Protein AF-0000000080641232 (afdb_homodimer)

Organism: Bacillus amyloliquefaciens (strain ATCC 23350 / DSM 7 / BCRC 11601 / CCUG 28519 / NBRC 15535 / NRRL B-14393 / F) (NCBI:txid692420)

Secondary structure (DSSP, 8-state):
-----HHHHHHHHHHHTT--SHHHHHHHHHHTGGGT----HHHHHHHHHHHHHTTSEEEEEE--SSS--EEEEEE-HHHHHHHHHHHHSPP-SPPPP--HHHHHHHTGGGS-HHHHHHHHHHHHHHHHHHHHHHHHHHHHHHTSSS-HHHHHHHHHHHHHHHHHHHHHHHHHHHHHHHHH-/-----HHHHHHHHHHHTT--SHHHHHHHHHHTGGGT----HHHHHHHHHHHHHTTSEEEEEE--SSS--EEEEEE-HHHHHHHHHHHHSPP-SPPPP--HHHHHHHTGGGS-HHHHHHHHHHHHHHHHHHHHHHHHHHHHHHTSSS-HHHHHHHHHHHHHHHHHHHHHHHHHHHHHHHHH-

Structure (mmCIF, N/CA/C/O backbone):
data_AF-0000000080641232-model_v1
#
loop_
_entity.id
_entity.type
_entity.pdbx_description
1 polymer 'Uncharacterized protein yqjI'
#
loop_
_atom_site.group_PDB
_atom_site.id
_atom_site.type_symbol
_atom_site.label_atom_id
_atom_site.label_alt_id
_atom_site.label_comp_id
_atom_site.label_asym_id
_atom_site.label_entity_id
_atom_site.label_seq_id
_atom_site.pdbx_PDB_ins_code
_atom_site.Cartn_x
_atom_site.Cartn_y
_atom_site.Cartn_z
_atom_site.occupancy
_atom_site.B_iso_or_equiv
_atom_site.auth_seq_id
_atom_site.auth_comp_id
_atom_site.auth_asym_id
_atom_site.auth_atom_id
_atom_site.pdbx_PDB_model_num
ATOM 1 N N . MET A 1 1 ? -22.875 13.422 -3.281 1 36.31 1 MET A N 1
ATOM 2 C CA . MET A 1 1 ? -21.781 14.086 -3.967 1 36.31 1 MET A CA 1
ATOM 3 C C . MET A 1 1 ? -20.672 13.086 -4.297 1 36.31 1 MET A C 1
ATOM 5 O O . MET A 1 1 ? -20.453 12.133 -3.559 1 36.31 1 MET A O 1
ATOM 9 N N . SER A 1 2 ? -20.266 13.008 -5.445 1 45.81 2 SER A N 1
ATOM 10 C CA . SER A 1 2 ? -19.266 12.023 -5.859 1 45.81 2 SER A CA 1
ATOM 11 C C . SER A 1 2 ? -18.078 11.992 -4.902 1 45.81 2 SER A C 1
ATOM 13 O O . SER A 1 2 ? -17.609 13.047 -4.461 1 45.81 2 SER A O 1
ATOM 15 N N . LYS A 1 3 ? -17.906 11.016 -4.34 1 53.47 3 LYS A N 1
ATOM 16 C CA . LYS A 1 3 ? -16.859 10.875 -3.33 1 53.47 3 LYS A CA 1
ATOM 17 C C . LYS A 1 3 ? -15.555 11.5 -3.801 1 53.47 3 LYS A C 1
ATOM 19 O O . LYS A 1 3 ? -15.055 11.188 -4.887 1 53.47 3 LYS A O 1
ATOM 24 N N . LYS A 1 4 ? -15.328 12.711 -3.35 1 63.19 4 LYS A N 1
ATOM 25 C CA . LYS A 1 4 ? -14.117 13.453 -3.691 1 63.19 4 LYS A CA 1
ATOM 26 C C . LYS A 1 4 ? -12.867 12.633 -3.387 1 63.19 4 LYS A C 1
ATOM 28 O O . LYS A 1 4 ? -12.867 11.805 -2.473 1 63.19 4 LYS A O 1
ATOM 33 N N . SER A 1 5 ? -11.953 12.852 -4.254 1 74.44 5 SER A N 1
ATOM 34 C CA . SER A 1 5 ? -10.719 12.062 -4.207 1 74.44 5 SER A CA 1
ATOM 35 C C . SER A 1 5 ? -9.914 12.375 -2.951 1 74.44 5 SER A C 1
ATOM 37 O O . SER A 1 5 ? -9.984 13.484 -2.42 1 74.44 5 SER A O 1
ATOM 39 N N . ASP A 1 6 ? -9.391 11.438 -2.385 1 80.5 6 ASP A N 1
ATOM 40 C CA . ASP A 1 6 ? -8.516 11.602 -1.229 1 80.5 6 ASP A CA 1
ATOM 41 C C . ASP A 1 6 ? -7.441 12.648 -1.494 1 80.5 6 ASP A C 1
ATOM 43 O O . ASP A 1 6 ? -6.965 13.305 -0.566 1 80.5 6 ASP A O 1
ATOM 47 N N . THR A 1 7 ? -7.262 12.844 -2.713 1 86.62 7 THR A N 1
ATOM 48 C CA . THR A 1 7 ? -6.297 13.867 -3.094 1 86.62 7 THR A CA 1
ATOM 49 C C . THR A 1 7 ? -6.805 15.258 -2.715 1 86.62 7 THR A C 1
ATOM 51 O O . THR A 1 7 ? -6.031 16.109 -2.264 1 86.62 7 THR A O 1
ATOM 54 N N . TYR A 1 8 ? -8.07 15.453 -2.793 1 90.62 8 TYR A N 1
ATOM 55 C CA . TYR A 1 8 ? -8.695 16.719 -2.432 1 90.62 8 TYR A CA 1
ATOM 56 C C . TYR A 1 8 ? -8.453 17.047 -0.963 1 90.62 8 TYR A C 1
ATOM 58 O O . TYR A 1 8 ? -8.008 18.156 -0.631 1 90.62 8 TYR A O 1
ATOM 66 N N . TYR A 1 9 ? -8.664 16.141 -0.237 1 92.12 9 TYR A N 1
ATOM 67 C CA . TYR A 1 9 ? -8.586 16.375 1.202 1 92.12 9 TYR A CA 1
ATOM 68 C C . TYR A 1 9 ? -7.141 16.516 1.651 1 92.12 9 TYR A C 1
ATOM 70 O O . TYR A 1 9 ? -6.848 17.281 2.58 1 92.12 9 TYR A O 1
ATOM 78 N N . ALA A 1 10 ? -6.281 15.828 0.962 1 94.25 10 ALA A N 1
ATOM 79 C CA . ALA A 1 10 ? -4.859 16.016 1.241 1 94.25 10 ALA A CA 1
ATOM 80 C C . ALA A 1 10 ? -4.426 17.453 0.963 1 94.25 10 ALA A C 1
ATOM 82 O O . ALA A 1 10 ? -3.691 18.047 1.754 1 94.25 10 ALA A O 1
ATOM 83 N N . LEU A 1 11 ? -4.953 17.969 -0.086 1 96.31 11 LEU A N 1
ATOM 84 C CA . LEU A 1 11 ? -4.594 19.328 -0.439 1 96.31 11 LEU A CA 1
ATOM 85 C C . LEU A 1 11 ? -5.184 20.328 0.557 1 96.31 11 LEU A C 1
ATOM 87 O O . LEU A 1 11 ? -4.504 21.266 0.982 1 96.31 11 LEU A O 1
ATOM 91 N N . LEU A 1 12 ? -6.395 20.141 0.899 1 96.62 12 LEU A N 1
ATOM 92 C CA . LEU A 1 12 ? -7.012 20.984 1.911 1 96.62 12 LEU A CA 1
ATOM 93 C C . LEU A 1 12 ? -6.234 20.922 3.223 1 96.62 12 LEU A C 1
ATOM 95 O O . LEU A 1 12 ? -5.984 21.953 3.852 1 96.62 12 LEU A O 1
ATOM 99 N N . GLY A 1 13 ? -5.895 19.719 3.58 1 95.88 13 GLY A N 1
ATOM 100 C CA . GLY A 1 13 ? -5.113 19.531 4.793 1 95.88 13 GLY A CA 1
ATOM 101 C C . GLY A 1 13 ? -3.775 20.234 4.754 1 95.88 13 GLY A C 1
ATOM 102 O O . GLY A 1 13 ? -3.369 20.859 5.738 1 95.88 13 GLY A O 1
ATOM 103 N N . LEU A 1 14 ? -3.1 20.203 3.654 1 95.94 14 LEU A N 1
ATOM 104 C CA . LEU A 1 14 ? -1.797 20.828 3.498 1 95.94 14 LEU A CA 1
ATOM 105 C C . LEU A 1 14 ? -1.909 22.344 3.641 1 95.94 14 LEU A C 1
ATOM 107 O O . LEU A 1 14 ? -1.041 22.984 4.238 1 95.94 14 LEU A O 1
ATOM 111 N N . ILE A 1 15 ? -2.928 22.859 3.189 1 95.81 15 ILE A N 1
ATOM 112 C CA . ILE A 1 15 ? -3.141 24.297 3.287 1 95.81 15 ILE A CA 1
ATOM 113 C C . ILE A 1 15 ? -3.391 24.688 4.742 1 95.81 15 ILE A C 1
ATOM 115 O O . ILE A 1 15 ? -2.928 25.734 5.199 1 95.81 15 ILE A O 1
ATOM 119 N N . THR A 1 16 ? -4.039 23.906 5.465 1 92.94 16 THR A N 1
ATOM 120 C CA . THR A 1 16 ? -4.355 24.203 6.859 1 92.94 16 THR A CA 1
ATOM 121 C C . THR A 1 16 ? -3.084 24.219 7.703 1 92.94 16 THR A C 1
ATOM 123 O O . THR A 1 16 ? -3.039 24.875 8.742 1 92.94 16 THR A O 1
ATOM 126 N N . ILE A 1 17 ? -2.076 23.547 7.25 1 90.88 17 ILE A N 1
ATOM 127 C CA . ILE A 1 17 ? -0.866 23.516 8.07 1 90.88 17 ILE A CA 1
ATOM 128 C C . ILE A 1 17 ? 0.153 24.516 7.523 1 90.88 17 ILE A C 1
ATOM 130 O O . ILE A 1 17 ? 1.334 24.453 7.875 1 90.88 17 ILE A O 1
ATOM 134 N N . GLY A 1 18 ? -0.268 25.281 6.527 1 93.06 18 GLY A N 1
ATOM 135 C CA . GLY A 1 18 ? 0.544 26.438 6.188 1 93.06 18 GLY A CA 1
ATOM 136 C C . GLY A 1 18 ? 1.127 26.359 4.789 1 93.06 18 GLY A C 1
ATOM 137 O O . GLY A 1 18 ? 1.929 27.219 4.398 1 93.06 18 GLY A O 1
ATOM 138 N N . CYS A 1 19 ? 0.801 25.375 4.004 1 95.75 19 CYS A N 1
ATOM 139 C CA . CYS A 1 19 ? 1.265 25.297 2.623 1 95.75 19 CYS A CA 1
ATOM 140 C C . CYS A 1 19 ? 0.314 26.031 1.685 1 95.75 19 CYS A C 1
ATOM 142 O O . CYS A 1 19 ? -0.658 25.453 1.199 1 95.75 19 CYS A O 1
ATOM 144 N N . HIS A 1 20 ? 0.75 27.203 1.374 1 96.94 20 HIS A N 1
ATOM 145 C CA . HIS A 1 20 ? -0.216 28.047 0.678 1 96.94 20 HIS A CA 1
ATOM 146 C C . HIS A 1 20 ? 0.131 28.188 -0.801 1 96.94 20 HIS A C 1
ATOM 148 O O . HIS A 1 20 ? -0.599 28.828 -1.561 1 96.94 20 HIS A O 1
ATOM 154 N N . THR A 1 21 ? 1.231 27.562 -1.296 1 95.44 21 THR A N 1
ATOM 155 C CA . THR A 1 21 ? 1.593 27.578 -2.709 1 95.44 21 THR A CA 1
ATOM 156 C C . THR A 1 21 ? 1.847 26.156 -3.215 1 95.44 21 THR A C 1
ATOM 158 O O . THR A 1 21 ? 2.1 25.25 -2.424 1 95.44 21 THR A O 1
ATOM 161 N N . GLY A 1 22 ? 1.704 26.047 -4.559 1 94 22 GLY A N 1
ATOM 162 C CA . GLY A 1 22 ? 2.062 24.766 -5.145 1 94 22 GLY A CA 1
ATOM 163 C C . GLY A 1 22 ? 3.451 24.297 -4.75 1 94 22 GLY A C 1
ATOM 164 O O . GLY A 1 22 ? 3.662 23.109 -4.496 1 94 22 GLY A O 1
ATOM 165 N N . TYR A 1 23 ? 4.293 25.219 -4.66 1 93.12 23 TYR A N 1
ATOM 166 C CA . TYR A 1 23 ? 5.668 24.922 -4.289 1 93.12 23 TYR A CA 1
ATOM 167 C C . TYR A 1 23 ? 5.742 24.375 -2.869 1 93.12 23 TYR A C 1
ATOM 169 O O . TYR A 1 23 ? 6.379 23.344 -2.625 1 93.12 23 TYR A O 1
ATOM 177 N N . GLU A 1 24 ? 5.184 25.031 -1.971 1 95.5 24 GLU A N 1
ATOM 178 C CA . GLU A 1 24 ? 5.18 24.594 -0.577 1 95.5 24 GLU A CA 1
ATOM 179 C C . GLU A 1 24 ? 4.52 23.234 -0.427 1 95.5 24 GLU A C 1
ATOM 181 O O . GLU A 1 24 ? 4.98 22.391 0.351 1 95.5 24 GLU A O 1
ATOM 186 N N . ILE A 1 25 ? 3.48 23.031 -1.168 1 95.75 25 ILE A N 1
ATOM 187 C CA . ILE A 1 25 ? 2.768 21.75 -1.147 1 95.75 25 ILE A CA 1
ATOM 188 C C . ILE A 1 25 ? 3.686 20.641 -1.645 1 95.75 25 ILE A C 1
ATOM 190 O O . ILE A 1 25 ? 3.799 19.594 -1.009 1 95.75 25 ILE A O 1
ATOM 194 N N . LYS A 1 26 ? 4.312 20.891 -2.682 1 94 26 LYS A N 1
ATOM 195 C CA . LYS A 1 26 ? 5.242 19.906 -3.234 1 94 26 LYS A CA 1
ATOM 196 C C . LYS A 1 26 ? 6.359 19.578 -2.246 1 94 26 LYS A C 1
ATOM 198 O O . LYS A 1 26 ? 6.742 18.422 -2.084 1 94 26 LYS A O 1
ATOM 203 N N . GLN A 1 27 ? 6.879 20.547 -1.621 1 93.5 27 GLN A N 1
ATOM 204 C CA . GLN A 1 27 ? 7.961 20.344 -0.659 1 93.5 27 GLN A CA 1
ATOM 205 C C . GLN A 1 27 ? 7.5 19.5 0.52 1 93.5 27 GLN A C 1
ATOM 207 O O . GLN A 1 27 ? 8.211 18.578 0.947 1 93.5 27 GLN A O 1
ATOM 212 N N . MET A 1 28 ? 6.352 19.844 0.991 1 92.56 28 MET A N 1
ATOM 213 C CA . MET A 1 28 ? 5.797 19.078 2.107 1 92.56 28 MET A CA 1
ATOM 214 C C . MET A 1 28 ? 5.523 17.641 1.698 1 92.56 28 MET A C 1
ATOM 216 O O . MET A 1 28 ? 5.809 16.719 2.457 1 92.56 28 MET A O 1
ATOM 220 N N . MET A 1 29 ? 5.055 17.422 0.545 1 91.19 29 MET A N 1
ATOM 221 C CA . MET A 1 29 ? 4.84 16.078 0.011 1 91.19 29 MET A CA 1
ATOM 222 C C . MET A 1 29 ? 6.145 15.297 -0.016 1 91.19 29 MET A C 1
ATOM 224 O O . MET A 1 29 ? 6.207 14.172 0.488 1 91.19 29 MET A O 1
ATOM 228 N N . ASP A 1 30 ? 7.129 15.883 -0.522 1 88.5 30 ASP A N 1
ATOM 229 C CA . ASP A 1 30 ? 8.414 15.211 -0.712 1 88.5 30 ASP A CA 1
ATOM 230 C C . ASP A 1 30 ? 9.07 14.891 0.629 1 88.5 30 ASP A C 1
ATOM 232 O O . ASP A 1 30 ? 9.719 13.859 0.779 1 88.5 30 ASP A O 1
ATOM 236 N N . ARG A 1 31 ? 8.836 15.695 1.547 1 86.44 31 ARG A N 1
ATOM 237 C CA . ARG A 1 31 ? 9.578 15.594 2.797 1 86.44 31 ARG A CA 1
ATOM 238 C C . ARG A 1 31 ? 8.836 14.727 3.809 1 86.44 31 ARG A C 1
ATOM 240 O O . ARG A 1 31 ? 9.453 14.102 4.676 1 86.44 31 ARG A O 1
ATOM 247 N N . SER A 1 32 ? 7.598 14.703 3.688 1 88.69 32 SER A N 1
ATOM 248 C CA . SER A 1 32 ? 6.855 14.125 4.805 1 88.69 32 SER A CA 1
ATOM 249 C C . SER A 1 32 ? 5.781 13.164 4.312 1 88.69 32 SER A C 1
ATOM 251 O O . SER A 1 32 ? 5.93 11.945 4.449 1 88.69 32 SER A O 1
ATOM 253 N N . LEU A 1 33 ? 4.93 13.594 3.518 1 90.12 33 LEU A N 1
ATOM 254 C CA . LEU A 1 33 ? 3.711 12.844 3.23 1 90.12 33 LEU A CA 1
ATOM 255 C C . LEU A 1 33 ? 4 11.672 2.301 1 90.12 33 LEU A C 1
ATOM 257 O O . LEU A 1 33 ? 3.273 10.68 2.305 1 90.12 33 LEU A O 1
ATOM 261 N N . GLN A 1 34 ? 5.078 11.75 1.56 1 89.75 34 GLN A N 1
ATOM 262 C CA . GLN A 1 34 ? 5.344 10.742 0.539 1 89.75 34 GLN A CA 1
ATOM 263 C C . GLN A 1 34 ? 5.531 9.359 1.163 1 89.75 34 GLN A C 1
ATOM 265 O O . GLN A 1 34 ? 5.422 8.344 0.475 1 89.75 34 GLN A O 1
ATOM 270 N N . HIS A 1 35 ? 5.773 9.32 2.396 1 89.56 35 HIS A N 1
ATOM 271 C CA . HIS A 1 35 ? 6.043 8.055 3.074 1 89.56 35 HIS A CA 1
ATOM 272 C C . HIS A 1 35 ? 4.754 7.281 3.332 1 89.56 35 HIS A C 1
ATOM 274 O O . HIS A 1 35 ? 4.793 6.086 3.629 1 89.56 35 HIS A O 1
ATOM 280 N N . PHE A 1 36 ? 3.637 7.984 3.223 1 90.81 36 PHE A N 1
ATOM 281 C CA . PHE A 1 36 ? 2.391 7.266 3.447 1 90.81 36 PHE A CA 1
ATOM 282 C C . PHE A 1 36 ? 1.286 7.797 2.541 1 90.81 36 PHE A C 1
ATOM 284 O O . PHE A 1 36 ? 0.166 7.281 2.549 1 90.81 36 PHE A O 1
ATOM 291 N N . TRP A 1 37 ? 1.587 8.789 1.767 1 89.69 37 TRP A N 1
ATOM 292 C CA . TRP A 1 37 ? 0.654 9.336 0.786 1 89.69 37 TRP A CA 1
ATOM 293 C C . TRP A 1 37 ? 1.4 10.039 -0.342 1 89.69 37 TRP A C 1
ATOM 295 O O . TRP A 1 37 ? 2.354 10.781 -0.095 1 89.69 37 TRP A O 1
ATOM 305 N N . THR A 1 38 ? 0.884 9.844 -1.604 1 86.94 38 THR A N 1
ATOM 306 C CA . THR A 1 38 ? 1.577 10.508 -2.701 1 86.94 38 THR A CA 1
ATOM 307 C C . THR A 1 38 ? 0.58 11.156 -3.656 1 86.94 38 THR A C 1
ATOM 309 O O . THR A 1 38 ? -0.446 10.562 -3.99 1 86.94 38 THR A O 1
ATOM 312 N N . ILE A 1 39 ? 0.808 12.406 -3.936 1 86.75 39 ILE A N 1
ATOM 313 C CA . ILE A 1 39 ? 0.149 13.141 -5.008 1 86.75 39 ILE A CA 1
ATOM 314 C C . ILE A 1 39 ? 1.171 13.516 -6.078 1 86.75 39 ILE A C 1
ATOM 316 O O . ILE A 1 39 ? 2.195 14.133 -5.777 1 86.75 39 ILE A O 1
ATOM 320 N N . SER A 1 40 ? 0.882 13.055 -7.254 1 86.38 40 SER A N 1
ATOM 321 C CA . SER A 1 40 ? 1.81 13.422 -8.32 1 86.38 40 SER A CA 1
ATOM 322 C C . SER A 1 40 ? 1.827 14.938 -8.539 1 86.38 40 SER A C 1
ATOM 324 O O . SER A 1 40 ? 0.82 15.609 -8.312 1 86.38 40 SER A O 1
ATOM 326 N N . TYR A 1 41 ? 2.947 15.359 -8.945 1 83.81 41 TYR A N 1
ATOM 327 C CA . TYR A 1 41 ? 3.107 16.781 -9.195 1 83.81 41 TYR A CA 1
ATOM 328 C C . TYR A 1 41 ? 2.109 17.281 -10.242 1 83.81 41 TYR A C 1
ATOM 330 O O . TYR A 1 41 ? 1.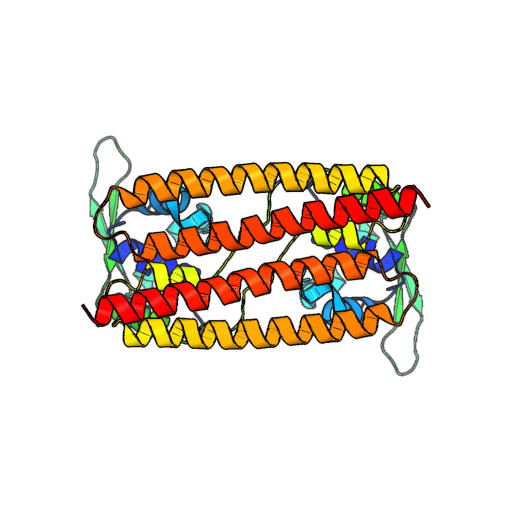521 18.344 -10.094 1 83.81 41 TYR A O 1
ATOM 338 N N . SER A 1 42 ? 1.942 16.531 -11.234 1 89.38 42 SER A N 1
ATOM 339 C CA . SER A 1 42 ? 1.051 16.906 -12.328 1 89.38 42 SER A CA 1
ATOM 340 C C . SER A 1 42 ? -0.399 16.969 -11.859 1 89.38 42 SER A C 1
ATOM 342 O O . SER A 1 42 ? -1.242 17.578 -12.523 1 89.38 42 SER A O 1
ATOM 344 N N . GLN A 1 43 ? -0.637 16.469 -10.688 1 91.5 43 GLN A N 1
ATOM 345 C CA . GLN A 1 43 ? -2.004 16.422 -10.18 1 91.5 43 GLN A CA 1
ATOM 346 C C . GLN A 1 43 ? -2.264 17.578 -9.211 1 91.5 43 GLN A C 1
ATOM 348 O O . GLN A 1 43 ? -3.416 17.891 -8.914 1 91.5 43 GLN A O 1
ATOM 353 N N . ILE A 1 44 ? -1.244 18.172 -8.641 1 93.5 44 ILE A N 1
ATOM 354 C CA . ILE A 1 44 ? -1.374 19.172 -7.59 1 93.5 44 ILE A CA 1
ATOM 355 C C . ILE A 1 44 ? -2.094 20.406 -8.141 1 93.5 44 ILE A C 1
ATOM 357 O O . ILE A 1 44 ? -3.127 20.812 -7.605 1 93.5 44 ILE A O 1
ATOM 361 N N . TYR A 1 45 ? -1.73 20.906 -9.25 1 92.69 45 TYR A N 1
ATOM 362 C CA . TYR A 1 45 ? -2.205 22.203 -9.719 1 92.69 45 TYR A CA 1
ATOM 363 C C . TYR A 1 45 ? -3.609 22.094 -10.305 1 92.69 45 TYR A C 1
ATOM 365 O O . TYR A 1 45 ? -4.477 22.922 -10.016 1 92.69 45 TYR A O 1
ATOM 373 N N . PRO A 1 46 ? -3.832 21.125 -11.117 1 94.62 46 PRO A N 1
ATOM 374 C CA . PRO A 1 46 ? -5.207 20.953 -11.594 1 94.62 46 PRO A CA 1
ATOM 375 C C . PRO A 1 46 ? -6.207 20.781 -10.453 1 94.62 46 PRO A C 1
ATOM 377 O O . PRO A 1 46 ? -7.336 21.281 -10.531 1 94.62 46 PRO A O 1
ATOM 380 N N . ASN A 1 47 ? -5.797 20.109 -9.438 1 95.69 47 ASN A N 1
ATOM 381 C CA . ASN A 1 47 ? -6.707 19.922 -8.312 1 95.69 47 ASN A CA 1
ATOM 382 C C . ASN A 1 47 ? -6.883 21.188 -7.5 1 95.69 47 ASN A C 1
ATOM 384 O O . ASN A 1 47 ? -7.973 21.469 -7 1 95.69 47 ASN A O 1
ATOM 388 N N . LEU A 1 48 ? -5.852 21.922 -7.379 1 96 48 LEU A N 1
ATOM 389 C CA . LEU A 1 48 ? -5.98 23.219 -6.734 1 96 48 LEU A CA 1
ATOM 390 C C . LEU A 1 48 ? -6.957 24.109 -7.5 1 96 48 LEU A C 1
ATOM 392 O O . LEU A 1 48 ? -7.785 24.797 -6.895 1 96 48 LEU A O 1
ATOM 396 N N . LYS A 1 49 ? -6.832 24.094 -8.789 1 95.44 49 LYS A N 1
ATOM 397 C CA . LYS A 1 49 ? -7.75 24.85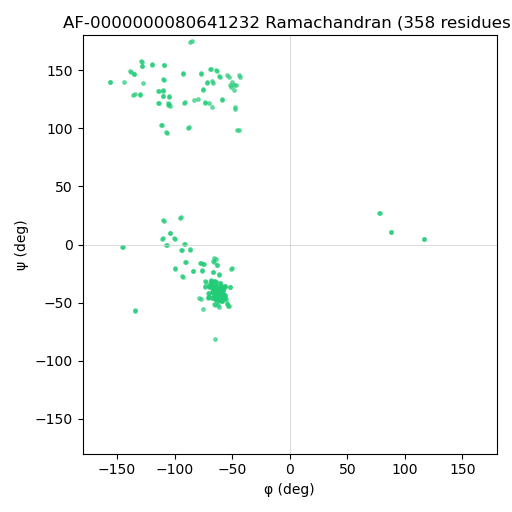9 -9.625 1 95.44 49 LYS A CA 1
ATOM 398 C C . LYS A 1 49 ? -9.188 24.391 -9.43 1 95.44 49 LYS A C 1
ATOM 400 O O . LYS A 1 49 ? -10.094 25.219 -9.273 1 95.44 49 LYS A O 1
ATOM 405 N N . ARG A 1 50 ? -9.398 23.156 -9.438 1 96.25 50 ARG A N 1
ATOM 406 C CA . ARG A 1 50 ? -10.727 22.594 -9.266 1 96.25 50 ARG A CA 1
ATOM 407 C C . ARG A 1 50 ? -11.305 22.953 -7.902 1 96.25 50 ARG A C 1
ATOM 409 O O . ARG A 1 50 ? -12.477 23.344 -7.801 1 96.25 50 ARG A O 1
ATOM 416 N N . LEU A 1 51 ? -10.539 22.828 -6.859 1 97.25 51 LEU A N 1
ATOM 417 C CA . LEU A 1 51 ? -10.961 23.172 -5.508 1 97.25 51 LEU A CA 1
ATOM 418 C C . LEU A 1 51 ? -11.367 24.641 -5.422 1 97.25 51 LEU A C 1
ATOM 420 O O . LEU A 1 51 ? -12.312 24.984 -4.711 1 97.25 51 LEU A O 1
ATOM 424 N N . THR A 1 52 ? -10.672 25.484 -6.148 1 97.5 52 THR A N 1
ATOM 425 C CA . THR A 1 52 ? -10.984 26.906 -6.188 1 97.5 52 THR A CA 1
ATOM 426 C C . THR A 1 52 ? -12.297 27.156 -6.926 1 97.5 52 THR A C 1
ATOM 428 O O . THR A 1 52 ? -13.148 27.906 -6.461 1 97.5 52 THR A O 1
ATOM 431 N N . GLU A 1 53 ? -12.477 26.453 -8 1 97.31 53 GLU A N 1
ATOM 432 C CA . GLU A 1 53 ? -13.695 26.578 -8.797 1 97.31 53 GLU A CA 1
ATOM 433 C C . GLU A 1 53 ? -14.914 26.094 -8.016 1 97.31 53 GLU A C 1
ATOM 435 O O . GLU A 1 53 ? -16.016 26.641 -8.172 1 97.31 53 GLU A O 1
ATOM 440 N N . GLU A 1 54 ? -14.688 25.172 -7.191 1 96.81 54 GLU A N 1
ATOM 441 C CA . GLU A 1 54 ? -15.781 24.594 -6.41 1 96.81 54 GLU A CA 1
ATOM 442 C C . GLU A 1 54 ? -16.016 25.406 -5.137 1 96.81 54 GLU A C 1
ATOM 444 O O . GLU A 1 54 ? -16.922 25.078 -4.355 1 96.81 54 GLU A O 1
ATOM 449 N N . GLY A 1 55 ? -15.164 26.422 -4.871 1 97.5 55 GLY A N 1
ATOM 450 C CA . GLY A 1 55 ? -15.383 27.359 -3.781 1 97.5 55 GLY A CA 1
ATOM 451 C C . GLY A 1 55 ? -14.789 26.891 -2.467 1 97.5 55 GLY A C 1
ATOM 452 O O . GLY A 1 55 ? -15.078 27.469 -1.412 1 97.5 55 GLY A O 1
ATOM 453 N N . LEU A 1 56 ? -13.961 25.828 -2.453 1 97.81 56 LEU A N 1
ATOM 454 C CA . LEU A 1 56 ? -13.344 25.328 -1.231 1 97.81 56 LEU A CA 1
ATOM 455 C C . LEU A 1 56 ? -12.07 26.109 -0.912 1 97.81 56 LEU A C 1
ATOM 457 O O . LEU A 1 56 ? -11.633 26.156 0.241 1 97.81 56 LEU A O 1
ATOM 461 N N . LEU A 1 57 ? -11.531 26.688 -1.923 1 98.19 57 LEU A N 1
ATOM 462 C CA . LEU A 1 57 ? -10.344 27.531 -1.785 1 98.19 57 LEU A CA 1
ATOM 463 C C . LEU A 1 57 ? -10.555 28.891 -2.43 1 98.19 57 LEU A C 1
ATOM 465 O O . LEU A 1 57 ? -11.398 29.031 -3.316 1 98.19 57 LEU A O 1
ATOM 469 N N . THR A 1 58 ? -9.828 29.844 -1.924 1 98.12 58 THR A N 1
ATOM 470 C CA . THR A 1 58 ? -9.594 31.109 -2.633 1 98.12 58 THR A CA 1
ATOM 471 C C . THR A 1 58 ? -8.148 31.188 -3.121 1 98.12 58 THR A C 1
ATOM 473 O O . THR A 1 58 ? -7.273 30.484 -2.605 1 98.12 58 THR A O 1
ATOM 476 N N . VAL A 1 59 ? -7.965 31.953 -4.152 1 96.81 59 VAL A N 1
ATOM 477 C CA . VAL A 1 59 ? -6.613 32.125 -4.676 1 96.81 59 VAL A CA 1
ATOM 478 C C . VAL A 1 59 ? -6.305 33.594 -4.855 1 96.81 59 VAL A C 1
ATOM 480 O O . VAL A 1 59 ? -7.16 34.375 -5.293 1 96.81 59 VAL A O 1
ATOM 483 N N . THR A 1 60 ? -5.227 34 -4.34 1 95.31 60 THR A N 1
ATOM 484 C CA . THR A 1 60 ? -4.699 35.344 -4.57 1 95.31 60 THR A CA 1
ATOM 485 C C . THR A 1 60 ? -3.449 35.281 -5.441 1 95.31 60 THR A C 1
ATOM 487 O O . THR A 1 60 ? -2.529 34.5 -5.172 1 95.31 60 THR A O 1
ATOM 490 N N . THR A 1 61 ? -3.48 36.062 -6.5 1 92.38 61 THR A N 1
ATOM 491 C CA . THR A 1 61 ? -2.354 36.094 -7.43 1 92.38 61 THR A CA 1
ATOM 492 C C . THR A 1 61 ? -1.527 37.344 -7.254 1 92.38 61 THR A C 1
ATOM 494 O O . THR A 1 61 ? -2.068 38.469 -7.289 1 92.38 61 THR A O 1
ATOM 497 N N . THR A 1 62 ? -0.296 37.156 -6.922 1 88.75 62 THR A N 1
ATOM 498 C CA . THR A 1 62 ? 0.626 38.281 -6.844 1 88.75 62 THR A CA 1
ATOM 499 C C . THR A 1 62 ? 1.569 38.281 -8.047 1 88.75 62 THR A C 1
ATOM 501 O O . THR A 1 62 ? 2.248 37.281 -8.312 1 88.75 62 THR A O 1
ATOM 504 N N . VAL A 1 63 ? 1.501 39.375 -8.758 1 87.44 63 VAL A N 1
ATOM 505 C CA . VAL A 1 63 ? 2.34 39.531 -9.945 1 87.44 63 VAL A CA 1
ATOM 506 C C . VAL A 1 63 ? 3.785 39.781 -9.523 1 87.44 63 VAL A C 1
ATOM 508 O O . VAL A 1 63 ? 4.047 40.625 -8.656 1 87.44 63 VAL A O 1
ATOM 511 N N . GLN A 1 64 ? 4.555 38.844 -10.031 1 84.62 64 GLN A N 1
ATOM 512 C CA . GLN A 1 64 ? 5.977 39.031 -9.758 1 84.62 64 GLN A CA 1
ATOM 513 C C . GLN A 1 64 ? 6.742 39.406 -11.016 1 84.62 64 GLN A C 1
ATOM 515 O O . GLN A 1 64 ? 6.367 39 -12.125 1 84.62 64 GLN A O 1
ATOM 520 N N . GLU A 1 65 ? 7.562 40.375 -10.984 1 84.38 65 GLU A N 1
ATOM 521 C CA . GLU A 1 65 ? 8.258 40.938 -12.141 1 84.38 65 GLU A CA 1
ATOM 522 C C . GLU A 1 65 ? 9.164 39.906 -12.797 1 84.38 65 GLU A C 1
ATOM 524 O O . GLU A 1 65 ? 9.117 39.719 -14.016 1 84.38 65 GLU A O 1
ATOM 529 N N . ASP A 1 66 ? 10.039 39.219 -12.172 1 82.12 66 ASP A N 1
ATOM 530 C CA . ASP A 1 66 ? 11.055 38.375 -12.773 1 82.12 66 ASP A CA 1
ATOM 531 C C . ASP A 1 66 ? 10.758 36.906 -12.492 1 82.12 66 ASP A C 1
ATOM 533 O O . ASP A 1 66 ? 11.586 36.031 -12.773 1 82.12 66 ASP A O 1
ATOM 537 N N . ARG A 1 67 ? 9.688 36.75 -11.914 1 78 67 ARG A N 1
ATOM 538 C CA . ARG A 1 67 ? 9.32 35.375 -11.617 1 78 67 ARG A CA 1
ATOM 539 C C . ARG A 1 67 ? 7.852 35.125 -11.953 1 78 67 ARG A C 1
ATOM 541 O O . ARG A 1 67 ? 7.066 36.062 -12.094 1 78 67 ARG A O 1
ATOM 548 N N . PRO A 1 68 ? 7.562 33.906 -12.383 1 78.69 68 PRO A N 1
ATOM 549 C CA . PRO A 1 68 ? 6.145 33.594 -12.594 1 78.69 68 PRO A CA 1
ATOM 550 C C . PRO A 1 68 ? 5.258 34.094 -11.453 1 78.69 68 PRO A C 1
ATOM 552 O O . PRO A 1 68 ? 5.723 34.219 -10.32 1 78.69 68 PRO A O 1
ATOM 555 N N . ASP A 1 69 ? 4.086 34.5 -11.789 1 85.38 69 ASP A N 1
ATOM 556 C CA . ASP A 1 69 ? 3.123 34.969 -10.789 1 85.38 69 ASP A CA 1
ATOM 557 C C . ASP A 1 69 ? 3.033 33.969 -9.633 1 85.38 69 ASP A C 1
ATOM 559 O O . ASP A 1 69 ? 3.117 32.75 -9.844 1 85.38 69 ASP A O 1
ATOM 563 N N . LYS A 1 70 ? 2.996 34.469 -8.492 1 89.5 70 LYS A N 1
ATOM 564 C CA . LYS A 1 70 ? 2.82 33.656 -7.293 1 89.5 70 LYS A CA 1
ATOM 565 C C . LYS A 1 70 ? 1.344 33.531 -6.934 1 89.5 70 LYS A C 1
ATOM 567 O O . LYS A 1 70 ? 0.625 34.531 -6.836 1 89.5 70 LYS A O 1
ATOM 572 N N . LYS A 1 71 ? 0.907 32.312 -6.879 1 94.19 71 LYS A N 1
ATOM 573 C CA . LYS A 1 71 ? -0.465 32.031 -6.461 1 94.19 71 LYS A CA 1
ATOM 574 C C . LYS A 1 71 ? -0.506 31.484 -5.039 1 94.19 71 LYS A C 1
ATOM 576 O O . LYS A 1 71 ? 0.233 30.547 -4.707 1 94.19 71 LYS A O 1
ATOM 581 N N . GLU A 1 72 ? -1.326 32.125 -4.227 1 97.12 72 GLU A N 1
ATOM 582 C CA . GLU A 1 72 ? -1.518 31.688 -2.85 1 97.12 72 GLU A CA 1
ATOM 583 C C . GLU A 1 72 ? -2.945 31.188 -2.623 1 97.12 72 GLU A C 1
ATOM 585 O O . GLU A 1 72 ? -3.906 31.875 -2.984 1 97.12 72 GLU A O 1
ATOM 590 N N . TYR A 1 73 ? -3.025 30.031 -2.004 1 97.88 73 TYR A N 1
ATOM 591 C CA . TYR A 1 73 ? -4.32 29.406 -1.773 1 97.88 73 TYR A CA 1
ATOM 592 C C . TYR A 1 73 ? -4.684 29.438 -0.293 1 97.88 73 TYR A C 1
ATOM 594 O O . TYR A 1 73 ? -3.824 29.234 0.566 1 97.88 73 TYR A O 1
ATOM 602 N N . HIS A 1 74 ? -5.961 29.656 -0.038 1 97.94 74 HIS A N 1
ATOM 603 C CA . HIS A 1 74 ? -6.488 29.656 1.321 1 97.94 74 HIS A CA 1
ATOM 604 C C . HIS A 1 74 ? -7.828 28.938 1.391 1 97.94 74 HIS A C 1
ATOM 606 O O . HIS A 1 74 ? -8.617 28.984 0.442 1 97.94 74 HIS A O 1
ATOM 612 N N . LEU A 1 75 ? -8.031 28.359 2.525 1 97.31 75 LEU A N 1
ATOM 613 C CA . LEU A 1 75 ? -9.297 27.672 2.717 1 97.31 75 LEU A CA 1
ATOM 614 C C . LEU A 1 75 ? -10.438 28.672 2.873 1 97.31 75 LEU A C 1
ATOM 616 O O . LEU A 1 75 ? -10.281 29.703 3.533 1 97.31 75 LEU A O 1
ATOM 620 N N . THR A 1 76 ? -11.562 28.375 2.271 1 97.94 76 THR A N 1
ATOM 621 C CA . THR A 1 76 ? -12.82 29.016 2.633 1 97.94 76 THR A CA 1
ATOM 622 C C . THR A 1 76 ? -13.492 28.281 3.787 1 97.94 76 THR A C 1
ATOM 624 O O . THR A 1 76 ? -12.992 27.25 4.246 1 97.94 76 THR A O 1
ATOM 627 N N . GLN A 1 77 ? -14.617 28.906 4.25 1 97.88 77 GLN A N 1
ATOM 628 C CA . GLN A 1 77 ? -15.398 28.188 5.254 1 97.88 77 GLN A CA 1
ATOM 629 C C . GLN A 1 77 ? -15.898 26.859 4.711 1 97.88 77 GLN A C 1
ATOM 631 O O . GLN A 1 77 ? -15.906 25.859 5.43 1 97.88 77 GLN A O 1
ATOM 636 N N . LYS A 1 78 ? -16.234 26.844 3.488 1 97.56 78 LYS A N 1
ATOM 637 C CA . LYS A 1 78 ? -16.688 25.625 2.832 1 97.56 78 LYS A CA 1
ATOM 638 C C . LYS A 1 78 ? -15.578 24.578 2.812 1 97.56 78 LYS A C 1
ATOM 640 O O . LYS A 1 78 ? -15.828 23.391 3.035 1 97.56 78 LYS A O 1
ATOM 645 N N . GLY A 1 79 ? -14.352 25 2.508 1 96.94 79 GLY A N 1
ATOM 646 C CA . GLY A 1 79 ? -13.195 24.109 2.516 1 96.94 79 GLY A CA 1
ATOM 647 C C . GLY A 1 79 ? -12.883 23.547 3.891 1 96.94 79 GLY A C 1
ATOM 648 O O . GLY A 1 79 ? -12.578 22.359 4.031 1 96.94 79 GLY A O 1
ATOM 649 N N . GLU A 1 80 ? -13 24.406 4.871 1 95.94 80 GLU A N 1
ATOM 650 C CA . GLU A 1 80 ? -12.773 23.969 6.246 1 95.94 80 GLU A CA 1
ATOM 651 C C . GLU A 1 80 ? -13.797 22.922 6.668 1 95.94 80 GLU A C 1
ATOM 653 O O . GLU A 1 80 ? -13.438 21.906 7.281 1 95.94 80 GLU A O 1
ATOM 658 N N . ASP A 1 81 ? -15 23.203 6.32 1 95.88 81 ASP A N 1
ATOM 659 C CA . ASP A 1 81 ? -16.078 22.281 6.676 1 95.88 81 ASP A CA 1
ATOM 660 C C . ASP A 1 81 ? -15.883 20.922 5.988 1 95.88 81 ASP A C 1
ATOM 662 O O . ASP A 1 81 ? -16.078 19.875 6.605 1 95.88 81 ASP A O 1
ATOM 666 N N . ALA A 1 82 ? -15.5 20.969 4.785 1 95.31 82 ALA A N 1
ATOM 667 C CA . ALA A 1 82 ? -15.281 19.734 4.027 1 95.31 82 ALA A CA 1
ATOM 668 C C . ALA A 1 82 ? -14.156 18.906 4.648 1 95.31 82 ALA A C 1
ATOM 670 O O . ALA A 1 82 ? -14.273 17.688 4.762 1 95.31 82 ALA A O 1
ATOM 671 N N . LEU A 1 83 ? -13.117 19.562 4.98 1 95.25 83 LEU A N 1
ATOM 672 C CA . LEU A 1 83 ? -12 18.859 5.605 1 95.25 83 LEU A CA 1
ATOM 673 C C . LEU A 1 83 ? -12.414 18.234 6.934 1 95.25 83 LEU A C 1
ATOM 675 O O . L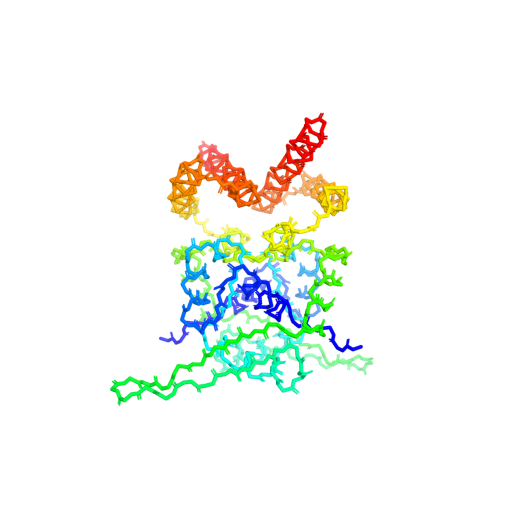EU A 1 83 ? -12.102 17.078 7.211 1 95.25 83 LEU A O 1
ATOM 679 N N . GLN A 1 84 ? -13.133 19.016 7.684 1 94 84 GLN A N 1
ATOM 680 C CA . GLN A 1 84 ? -13.586 18.516 8.984 1 94 84 GLN A CA 1
ATOM 681 C C . GLN A 1 84 ? -14.508 17.312 8.82 1 94 84 GLN A C 1
ATOM 683 O O . GLN A 1 84 ? -14.406 16.344 9.57 1 94 84 GLN A O 1
ATOM 688 N N . ASP A 1 85 ? -15.359 17.406 7.883 1 93.56 85 ASP A N 1
ATOM 689 C CA . ASP A 1 85 ? -16.25 16.281 7.602 1 93.56 85 ASP A CA 1
ATOM 690 C C . ASP A 1 85 ? -15.469 15.031 7.219 1 93.56 85 ASP A C 1
ATOM 692 O O . ASP A 1 85 ? -15.773 13.93 7.684 1 93.56 85 ASP A O 1
ATOM 696 N N . TRP A 1 86 ? -14.539 15.203 6.398 1 93.56 86 TRP A N 1
ATOM 697 C CA . TRP A 1 86 ? -13.703 14.094 5.949 1 93.56 86 TRP A CA 1
ATOM 698 C C . TRP A 1 86 ? -12.938 13.484 7.117 1 93.56 86 TRP A C 1
ATOM 700 O O . TRP A 1 86 ? -12.836 12.258 7.227 1 93.56 86 TRP A O 1
ATOM 710 N N . LEU A 1 87 ? -12.383 14.312 7.953 1 92.94 87 LEU A N 1
ATOM 711 C CA . LEU A 1 87 ? -11.633 13.836 9.109 1 92.94 87 LEU A CA 1
ATOM 712 C C . LEU A 1 87 ? -12.531 13.016 10.039 1 92.94 87 LEU A C 1
ATOM 714 O O . LEU A 1 87 ? -12.062 12.086 10.695 1 92.94 87 LEU A O 1
ATOM 718 N N . ASN A 1 88 ? -13.781 13.289 10 1 91.06 88 ASN A N 1
ATOM 719 C CA . ASN A 1 88 ? -14.719 12.625 10.898 1 91.06 88 ASN A CA 1
ATOM 720 C C . ASN A 1 88 ? -15.281 11.352 10.281 1 91.06 88 ASN A C 1
ATOM 722 O O . ASN A 1 88 ? -15.891 10.539 10.984 1 91.06 88 ASN A O 1
ATOM 726 N N . GLU A 1 89 ? -15.117 11.203 9.07 1 90.06 89 GLU A N 1
ATOM 727 C CA . GLU A 1 89 ? -15.57 9.977 8.406 1 90.06 89 GLU A CA 1
ATOM 728 C C . GLU A 1 89 ? -14.633 8.812 8.719 1 90.06 89 GLU A C 1
ATOM 730 O O . GLU A 1 89 ? -13.414 8.953 8.656 1 90.06 89 GLU A O 1
ATOM 735 N N . PRO A 1 90 ? -15.227 7.684 9.07 1 86.25 90 PRO A N 1
ATOM 736 C CA . PRO A 1 90 ? -14.383 6.512 9.297 1 86.25 90 PRO A CA 1
ATOM 737 C C . PRO A 1 90 ? -13.609 6.086 8.055 1 86.25 90 PRO A C 1
ATOM 739 O O . PRO A 1 90 ? -14.086 6.277 6.93 1 86.25 90 PRO A O 1
ATOM 742 N N . VAL A 1 91 ? -12.383 5.59 8.32 1 86.38 91 VAL A N 1
ATOM 743 C CA . VAL A 1 91 ? -11.594 5.035 7.223 1 86.38 91 VAL A CA 1
ATOM 744 C C . VAL A 1 91 ? -12.219 3.729 6.742 1 86.38 91 VAL A C 1
ATOM 746 O O . VAL A 1 91 ? -12.57 2.867 7.551 1 86.38 91 VAL A O 1
ATOM 749 N N . LYS A 1 92 ? -12.609 3.539 5.527 1 70.62 92 LYS A N 1
ATOM 750 C CA . LYS A 1 92 ? -13.391 2.393 5.078 1 70.62 92 LYS A CA 1
ATOM 751 C C . LYS A 1 92 ? -12.523 1.143 4.973 1 70.62 92 LYS A C 1
ATOM 753 O O . LYS A 1 92 ? -12.961 0.045 5.328 1 70.62 92 LYS A O 1
ATOM 758 N N . GLN A 1 93 ? -11.453 1.105 4.258 1 69.12 93 GLN A N 1
ATOM 759 C CA . GLN A 1 93 ? -10.625 -0.091 4.18 1 69.12 93 GLN A CA 1
ATOM 760 C C . GLN A 1 93 ? -9.141 0.271 4.098 1 69.12 93 GLN A C 1
ATOM 762 O O . GLN A 1 93 ? -8.781 1.312 3.545 1 69.12 93 GLN A O 1
ATOM 767 N N . PRO A 1 94 ? -8.43 -0.68 4.938 1 67.06 94 PRO A N 1
ATOM 768 C CA . PRO A 1 94 ? -6.996 -0.491 4.711 1 67.06 94 PRO A CA 1
ATOM 769 C C . PRO A 1 94 ? -6.621 -0.532 3.23 1 67.06 94 PRO A C 1
ATOM 771 O O . PRO A 1 94 ? -7.281 -1.211 2.441 1 67.06 94 PRO A O 1
ATOM 774 N N . ALA A 1 95 ? -5.797 0.348 2.91 1 61.47 95 ALA A N 1
ATOM 775 C CA . ALA A 1 95 ? -5.395 0.495 1.515 1 61.47 95 ALA A CA 1
ATOM 776 C C . ALA A 1 95 ? -4.961 -0.845 0.925 1 61.47 95 ALA A C 1
ATOM 778 O O . ALA A 1 95 ? -4.379 -1.679 1.624 1 61.47 95 ALA A O 1
ATOM 779 N N . ALA A 1 96 ? -5.473 -1.007 -0.268 1 62.62 96 ALA A N 1
ATOM 780 C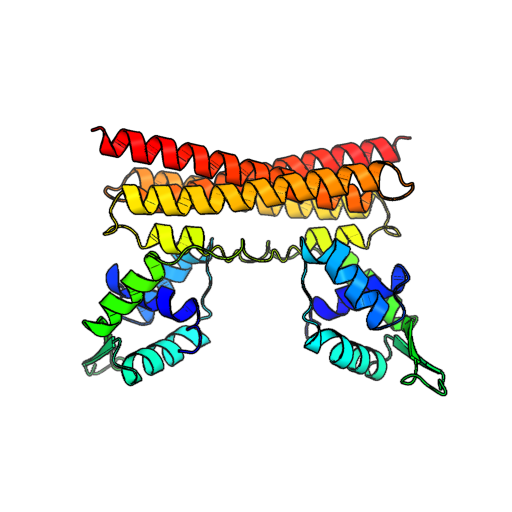 CA . ALA A 1 96 ? -5.023 -2.188 -1.001 1 62.62 96 ALA A CA 1
ATOM 781 C C . ALA A 1 96 ? -3.508 -2.174 -1.187 1 62.62 96 ALA A C 1
ATOM 783 O O . ALA A 1 96 ? -2.926 -1.142 -1.531 1 62.62 96 ALA A O 1
ATOM 784 N N . GLU A 1 97 ? -2.908 -3.182 -0.789 1 69.06 97 GLU A N 1
ATOM 785 C CA . GLU A 1 97 ? -1.458 -3.299 -0.9 1 69.06 97 GLU A CA 1
ATOM 786 C C . GLU A 1 97 ? -1.047 -3.775 -2.289 1 69.06 97 GLU A C 1
ATOM 788 O O . GLU A 1 97 ? -1.677 -4.672 -2.855 1 69.06 97 GLU A O 1
ATOM 793 N N . LYS A 1 98 ? -0.214 -3.002 -2.885 1 83.81 98 LYS A N 1
ATOM 794 C CA . LYS A 1 98 ? 0.485 -3.469 -4.078 1 83.81 98 LYS A CA 1
ATOM 795 C C . LYS A 1 98 ? 1.949 -3.771 -3.775 1 83.81 98 LYS A C 1
ATOM 797 O O . LYS A 1 98 ? 2.783 -2.863 -3.754 1 83.81 98 LYS A O 1
ATOM 802 N N . ASN A 1 99 ? 2.184 -4.969 -3.529 1 90.81 99 ASN A N 1
ATOM 803 C CA . ASN A 1 99 ? 3.525 -5.426 -3.186 1 90.81 99 ASN A CA 1
ATOM 804 C C . ASN A 1 99 ? 4.121 -6.297 -4.289 1 90.81 99 ASN A C 1
ATOM 806 O O . ASN A 1 99 ? 3.807 -7.484 -4.387 1 90.81 99 ASN A O 1
ATOM 810 N N . GLU A 1 100 ? 4.988 -5.723 -5.047 1 91.5 100 GLU A N 1
ATOM 811 C CA . GLU A 1 100 ? 5.566 -6.402 -6.203 1 91.5 100 GLU A CA 1
ATOM 812 C C . GLU A 1 100 ? 6.395 -7.609 -5.781 1 91.5 100 GLU A C 1
ATOM 814 O O . GLU A 1 100 ? 6.422 -8.625 -6.48 1 91.5 100 GLU A O 1
ATOM 819 N N . LEU A 1 101 ? 7.055 -7.504 -4.699 1 93.69 101 LEU A N 1
ATOM 820 C CA . LEU A 1 101 ? 7.855 -8.625 -4.219 1 93.69 101 LEU A CA 1
ATOM 821 C C . LEU A 1 101 ? 6.984 -9.844 -3.961 1 93.69 101 LEU A C 1
ATOM 823 O O . LEU A 1 101 ? 7.324 -10.953 -4.383 1 93.69 101 LEU A O 1
ATOM 827 N N . LEU A 1 102 ? 5.906 -9.648 -3.293 1 93.62 102 LEU A N 1
ATOM 828 C CA . LEU A 1 102 ? 5.012 -10.758 -2.984 1 93.62 102 LEU A CA 1
ATOM 829 C C . LEU A 1 102 ? 4.414 -11.344 -4.258 1 93.62 102 LEU A C 1
ATOM 831 O O . LEU A 1 102 ? 4.234 -12.562 -4.359 1 93.62 102 LEU A O 1
ATOM 835 N N . LEU A 1 103 ? 4.125 -10.492 -5.16 1 92.62 103 LEU A N 1
ATOM 836 C CA . LEU A 1 103 ? 3.6 -10.953 -6.441 1 92.62 103 LEU A CA 1
ATOM 837 C C . LEU A 1 103 ? 4.613 -11.836 -7.16 1 92.62 103 LEU A C 1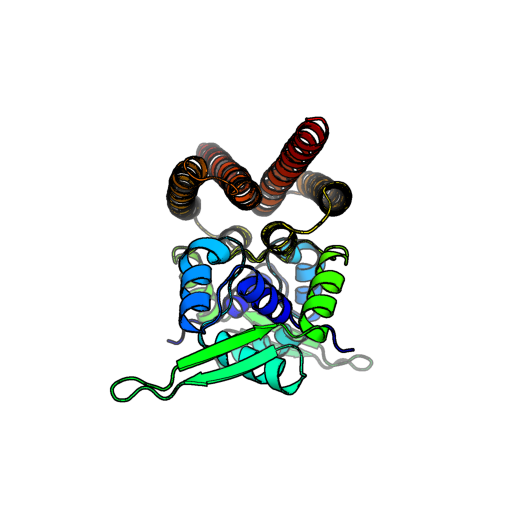
ATOM 839 O O . LEU A 1 103 ? 4.266 -12.914 -7.652 1 92.62 103 LEU A O 1
ATOM 843 N N . LYS A 1 104 ? 5.812 -11.438 -7.242 1 93.44 104 LYS A N 1
ATOM 844 C CA . LYS A 1 104 ? 6.871 -12.211 -7.883 1 93.44 104 LYS A CA 1
ATOM 845 C C . LYS A 1 104 ? 7.094 -13.531 -7.156 1 93.44 104 LYS A C 1
ATOM 847 O O . LYS A 1 104 ? 7.211 -14.586 -7.793 1 93.44 104 LYS A O 1
ATOM 852 N N . LEU A 1 105 ? 7.152 -13.461 -5.879 1 93.25 105 LEU A N 1
ATOM 853 C CA . LEU A 1 105 ? 7.336 -14.68 -5.094 1 93.25 105 LEU A CA 1
ATOM 854 C C . LEU A 1 105 ? 6.219 -15.68 -5.371 1 93.25 105 LEU A C 1
ATOM 856 O O . LEU A 1 105 ? 6.469 -16.875 -5.492 1 93.25 105 LEU A O 1
ATOM 860 N N . PHE A 1 106 ? 5.055 -15.211 -5.516 1 92.38 106 PHE A N 1
ATOM 861 C CA . PHE A 1 106 ? 3.863 -16.016 -5.758 1 92.38 106 PHE A CA 1
ATOM 862 C C . PHE A 1 106 ? 3.998 -16.812 -7.055 1 92.38 106 PHE A C 1
ATOM 864 O O . PHE A 1 106 ? 3.523 -17.938 -7.152 1 92.38 106 PHE A O 1
ATOM 871 N N . PHE A 1 107 ? 4.656 -16.281 -7.988 1 92.31 107 PHE A N 1
ATOM 872 C CA . PHE A 1 107 ? 4.766 -16.922 -9.289 1 92.31 107 PHE A CA 1
ATOM 873 C C . PHE A 1 107 ? 6.133 -17.562 -9.461 1 92.31 107 PHE A C 1
ATOM 875 O O . PHE A 1 107 ? 6.484 -18 -10.562 1 92.31 107 PHE A O 1
ATOM 882 N N . SER A 1 108 ? 6.93 -17.656 -8.43 1 92.12 108 SER A N 1
ATOM 883 C CA . SER A 1 108 ? 8.328 -18.031 -8.57 1 92.12 108 SER A CA 1
ATOM 884 C C . SER A 1 108 ? 8.516 -19.531 -8.352 1 92.12 108 SER A C 1
ATOM 886 O O . SER A 1 108 ? 9.609 -19.984 -8.023 1 92.12 108 SER A O 1
ATOM 888 N N . ASP A 1 109 ? 7.496 -20.281 -8.531 1 87.25 109 ASP A N 1
ATOM 889 C CA . ASP A 1 109 ? 7.539 -21.734 -8.305 1 87.25 109 ASP A CA 1
ATOM 890 C C . ASP A 1 109 ? 8.633 -22.391 -9.141 1 87.25 109 ASP A C 1
ATOM 892 O O . ASP A 1 109 ? 9.312 -23.297 -8.672 1 87.25 109 ASP A O 1
ATOM 896 N N . LYS A 1 110 ? 8.844 -21.922 -10.305 1 85.38 110 LYS A N 1
ATOM 897 C CA . LYS A 1 110 ? 9.797 -22.547 -11.219 1 85.38 110 LYS A CA 1
ATOM 898 C C . LYS A 1 110 ? 11.18 -21.906 -11.102 1 85.38 110 LYS A C 1
ATOM 900 O O . LYS A 1 110 ? 12.133 -22.344 -11.75 1 85.38 110 LYS A O 1
ATOM 905 N N . GLN A 1 111 ? 11.242 -20.875 -10.305 1 90 111 GLN A N 1
ATOM 906 C CA . GLN A 1 111 ? 12.523 -20.219 -10.094 1 90 111 GLN A CA 1
ATOM 907 C C . GLN A 1 111 ? 13.398 -21.016 -9.133 1 90 111 GLN A C 1
ATOM 909 O O . GLN A 1 111 ? 12.891 -21.719 -8.25 1 90 111 GLN A O 1
ATOM 914 N N . ASP A 1 112 ? 14.695 -20.938 -9.375 1 92.25 112 ASP A N 1
ATOM 915 C CA . ASP A 1 112 ? 15.594 -21.594 -8.438 1 92.25 112 ASP A CA 1
ATOM 916 C C . ASP A 1 112 ? 15.602 -20.875 -7.086 1 92.25 112 ASP A C 1
ATOM 918 O O . ASP A 1 112 ? 15.43 -19.656 -7.023 1 92.25 112 ASP A O 1
ATOM 922 N N . THR A 1 113 ? 15.859 -21.641 -6.074 1 93.38 113 THR A N 1
ATOM 923 C CA . THR A 1 113 ? 15.812 -21.141 -4.703 1 93.38 113 THR A CA 1
ATOM 924 C C . THR A 1 113 ? 16.812 -20.016 -4.504 1 93.38 113 THR A C 1
ATOM 926 O O . THR A 1 113 ? 16.516 -19.031 -3.832 1 93.38 113 THR A O 1
ATOM 929 N N . ALA A 1 114 ? 17.938 -20.125 -5.074 1 94.31 114 ALA A N 1
ATOM 930 C CA . ALA A 1 114 ? 18.969 -19.109 -4.934 1 94.31 114 ALA A CA 1
ATOM 931 C C . ALA A 1 114 ? 18.516 -17.766 -5.496 1 94.31 114 ALA A C 1
ATOM 933 O O . ALA A 1 114 ? 18.797 -16.719 -4.922 1 94.31 114 ALA A O 1
ATOM 934 N N . SER A 1 115 ? 17.891 -17.812 -6.59 1 93.81 115 SER A N 1
ATOM 935 C CA . SER A 1 115 ? 17.375 -16.594 -7.199 1 93.81 115 SER A CA 1
ATOM 936 C C . SER A 1 115 ? 16.312 -15.945 -6.32 1 93.81 115 SER A C 1
ATOM 938 O O . SER A 1 115 ? 16.281 -14.727 -6.164 1 93.81 115 SER A O 1
ATOM 940 N N . ASN A 1 116 ? 15.422 -16.734 -5.73 1 94.06 116 ASN A N 1
ATOM 941 C CA . ASN A 1 116 ? 14.406 -16.219 -4.816 1 94.06 116 ASN A CA 1
ATOM 942 C C . ASN A 1 116 ? 15.031 -15.57 -3.588 1 94.06 116 ASN A C 1
ATOM 944 O O . ASN A 1 116 ? 14.609 -14.492 -3.166 1 94.06 116 ASN A O 1
ATOM 948 N N . ILE A 1 117 ? 16.062 -16.219 -3.066 1 95.81 117 ILE A N 1
ATOM 949 C CA . ILE A 1 117 ? 16.75 -15.695 -1.895 1 95.81 117 ILE A CA 1
ATOM 950 C C . ILE A 1 117 ? 17.375 -14.344 -2.232 1 95.81 117 ILE A C 1
ATOM 952 O O . ILE A 1 117 ? 17.266 -13.383 -1.469 1 95.81 117 ILE A O 1
ATOM 956 N N . ARG A 1 118 ? 17.953 -14.25 -3.346 1 95.44 118 ARG A N 1
ATOM 957 C CA . ARG A 1 118 ? 18.594 -13.008 -3.775 1 95.44 118 ARG A CA 1
ATOM 958 C C . ARG A 1 118 ? 17.562 -11.891 -3.91 1 95.44 118 ARG A C 1
ATOM 960 O O . ARG A 1 118 ? 17.828 -10.75 -3.512 1 95.44 118 ARG A O 1
ATOM 967 N N . MET A 1 119 ? 16.484 -12.211 -4.5 1 94.31 119 MET A N 1
ATOM 968 C CA . MET A 1 119 ? 15.406 -11.234 -4.66 1 94.31 119 MET A CA 1
ATOM 969 C C . MET A 1 119 ? 14.945 -10.711 -3.303 1 94.31 119 MET A C 1
ATOM 971 O O . MET A 1 119 ? 14.789 -9.5 -3.121 1 94.31 119 MET A O 1
ATOM 975 N N . ILE A 1 120 ? 14.758 -11.586 -2.342 1 95.94 120 ILE A N 1
ATOM 976 C CA . ILE A 1 120 ? 14.281 -11.211 -1.017 1 95.94 120 ILE A CA 1
ATOM 977 C C . ILE A 1 120 ? 15.367 -10.43 -0.278 1 95.94 120 ILE A C 1
ATOM 979 O O . ILE A 1 120 ? 15.07 -9.477 0.443 1 95.94 120 ILE A O 1
ATOM 983 N N . GLU A 1 121 ? 16.594 -10.805 -0.506 1 96.56 121 GLU A N 1
ATOM 984 C CA . GLU A 1 121 ? 17.703 -10.086 0.111 1 96.56 121 GLU A CA 1
ATOM 985 C C . GLU A 1 121 ? 17.781 -8.648 -0.398 1 96.56 121 GLU A C 1
ATOM 987 O O . GLU A 1 121 ? 18.031 -7.723 0.378 1 96.56 121 GLU A O 1
ATOM 992 N N . HIS A 1 122 ? 17.641 -8.562 -1.635 1 95.69 122 HIS A N 1
ATOM 993 C CA . HIS A 1 122 ? 17.641 -7.223 -2.213 1 95.69 122 HIS A CA 1
ATOM 994 C C . HIS A 1 122 ? 16.516 -6.379 -1.65 1 95.69 122 HIS A C 1
ATOM 996 O O . HIS A 1 122 ? 16.703 -5.215 -1.295 1 95.69 122 HIS A O 1
ATOM 1002 N N . TYR A 1 123 ? 15.391 -6.965 -1.555 1 95.19 123 TYR A N 1
ATOM 1003 C CA . TYR A 1 123 ? 14.234 -6.285 -0.971 1 95.19 123 TYR A CA 1
ATOM 1004 C C . TYR A 1 123 ? 14.508 -5.898 0.478 1 95.19 123 TYR A C 1
ATOM 1006 O O . TYR A 1 123 ? 14.188 -4.785 0.9 1 95.19 123 TYR A O 1
ATOM 1014 N N . LYS A 1 124 ? 15.055 -6.777 1.207 1 96.38 124 LYS A N 1
ATOM 1015 C CA . LYS A 1 124 ? 15.383 -6.531 2.607 1 96.38 124 LYS A CA 1
ATOM 1016 C C . LYS A 1 124 ? 16.344 -5.352 2.748 1 96.38 124 LYS A C 1
ATOM 1018 O O . LYS A 1 124 ? 16.219 -4.551 3.676 1 96.38 124 LYS A O 1
ATOM 1023 N N . LEU A 1 125 ? 17.266 -5.266 1.862 1 96.38 125 LEU A N 1
ATOM 1024 C CA . LEU A 1 125 ? 18.203 -4.145 1.882 1 96.38 125 LEU A CA 1
ATOM 1025 C C . LEU A 1 125 ? 17.469 -2.82 1.709 1 96.38 125 LEU A C 1
ATOM 1027 O O . LEU A 1 125 ? 17.766 -1.845 2.402 1 96.38 125 LEU A O 1
ATOM 1031 N N . GLN A 1 126 ? 16.531 -2.814 0.814 1 95.06 126 GLN A N 1
ATOM 1032 C CA . GLN A 1 126 ? 15.719 -1.62 0.613 1 95.06 126 GLN A CA 1
ATOM 1033 C C . GLN A 1 126 ? 14.898 -1.293 1.861 1 95.06 126 GLN A C 1
ATOM 1035 O O . GLN A 1 126 ? 14.758 -0.125 2.229 1 95.06 126 GLN A O 1
ATOM 1040 N N . LEU A 1 127 ? 14.367 -2.287 2.506 1 96 127 LEU A N 1
ATOM 1041 C CA . LEU A 1 127 ? 13.609 -2.094 3.734 1 96 127 LEU A CA 1
ATOM 1042 C C . LEU A 1 127 ? 14.492 -1.538 4.844 1 96 127 LEU A C 1
ATOM 1044 O O . LEU A 1 127 ? 14.062 -0.685 5.621 1 96 127 LEU A O 1
ATOM 1048 N N . ASN A 1 128 ? 15.695 -2.068 4.883 1 97.62 128 ASN A N 1
ATOM 1049 C CA . ASN A 1 128 ? 16.625 -1.57 5.887 1 97.62 128 ASN A CA 1
ATOM 1050 C C . ASN A 1 128 ? 16.938 -0.092 5.676 1 97.62 128 ASN A C 1
ATOM 1052 O O . ASN A 1 128 ? 17.016 0.677 6.637 1 97.62 128 ASN A O 1
ATOM 1056 N N . MET A 1 129 ? 17.125 0.273 4.504 1 96.19 129 MET A N 1
ATOM 1057 C CA . MET A 1 129 ? 17.375 1.676 4.184 1 96.19 129 MET A CA 1
ATOM 1058 C C . MET A 1 129 ? 16.172 2.541 4.551 1 96.19 129 MET A C 1
ATOM 1060 O O . MET A 1 129 ? 16.344 3.625 5.113 1 96.19 129 MET A O 1
ATOM 1064 N N . LYS A 1 130 ? 15.016 2.07 4.238 1 94.94 130 LYS A N 1
ATOM 1065 C CA . LYS A 1 130 ? 13.789 2.775 4.59 1 94.94 130 LYS A CA 1
ATOM 1066 C C . LYS A 1 130 ? 13.648 2.93 6.102 1 94.94 130 LYS A C 1
ATOM 1068 O O . LYS A 1 130 ? 13.312 4.008 6.594 1 94.94 130 LYS A O 1
ATOM 1073 N N . TYR A 1 131 ? 13.914 1.911 6.82 1 97.38 131 TYR A N 1
ATOM 1074 C CA . TYR A 1 131 ? 13.828 1.939 8.273 1 97.38 131 TYR A CA 1
ATOM 1075 C C . TYR A 1 131 ? 14.797 2.961 8.859 1 97.38 131 TYR A C 1
ATOM 1077 O O . TYR A 1 131 ? 14.445 3.715 9.766 1 97.38 131 TYR A O 1
ATOM 1085 N N . GLU A 1 132 ? 15.992 2.982 8.359 1 97.69 132 GLU A N 1
ATOM 1086 C CA . GLU A 1 132 ? 17 3.936 8.82 1 97.69 132 GLU A CA 1
ATOM 1087 C C . GLU A 1 132 ? 16.562 5.371 8.531 1 97.69 132 GLU A C 1
ATOM 1089 O O . GLU A 1 132 ? 16.797 6.27 9.344 1 97.69 132 GLU A O 1
ATOM 1094 N N . LEU A 1 133 ? 16.062 5.52 7.398 1 95.75 133 LEU A N 1
ATOM 1095 C CA . LEU A 1 133 ? 15.531 6.836 7.066 1 95.75 133 LEU A CA 1
ATOM 1096 C C . LEU A 1 133 ? 14.461 7.262 8.07 1 95.75 133 LEU A C 1
ATOM 1098 O O . LEU A 1 133 ? 14.492 8.391 8.562 1 95.75 133 LEU A O 1
ATOM 1102 N N . TYR A 1 134 ? 13.516 6.387 8.406 1 96.75 134 TYR A N 1
ATOM 1103 C CA . TYR A 1 134 ? 12.461 6.684 9.367 1 96.75 134 TYR A CA 1
ATOM 1104 C C . TYR A 1 134 ? 13.047 7.008 10.734 1 96.75 134 TYR A C 1
ATOM 1106 O O . TYR A 1 134 ? 12.555 7.902 11.43 1 96.75 134 TYR A O 1
ATOM 1114 N N . GLU A 1 135 ? 14.062 6.293 11.086 1 97.75 135 GLU A N 1
ATOM 1115 C CA . GLU A 1 135 ? 14.727 6.582 12.352 1 97.75 135 GLU A CA 1
ATOM 1116 C C . GLU A 1 135 ? 15.297 7.996 12.359 1 97.75 135 GLU A C 1
ATOM 1118 O O . GLU A 1 135 ? 15.172 8.711 13.359 1 97.75 135 GLU A O 1
ATOM 1123 N N . THR A 1 136 ? 15.906 8.336 11.297 1 97 136 THR A N 1
ATOM 1124 C CA . THR A 1 136 ? 16.5 9.664 11.188 1 97 136 THR A CA 1
ATOM 1125 C C . THR A 1 136 ? 15.422 10.742 11.258 1 97 136 THR A C 1
ATOM 1127 O O . THR A 1 136 ? 15.586 11.742 11.961 1 97 136 THR A O 1
ATOM 1130 N N . ILE A 1 137 ? 14.352 10.562 10.562 1 95.12 137 ILE A N 1
ATOM 1131 C CA . ILE A 1 137 ? 13.234 11.508 10.578 1 95.12 137 ILE A CA 1
ATOM 1132 C C . ILE A 1 137 ? 12.664 11.609 11.992 1 95.12 137 ILE A C 1
ATOM 1134 O O . ILE A 1 137 ? 12.422 12.711 12.492 1 95.12 137 ILE A O 1
ATOM 1138 N N . GLU A 1 138 ? 12.492 10.508 12.633 1 96.69 138 GLU A N 1
ATOM 1139 C CA . GLU A 1 138 ? 11.969 10.477 14 1 96.69 138 GLU A CA 1
ATOM 1140 C C . GLU A 1 138 ? 12.836 11.312 14.938 1 96.69 138 GLU A C 1
ATOM 1142 O O . GLU A 1 138 ? 12.328 12.102 15.734 1 96.69 138 GLU A O 1
ATOM 1147 N N . GLN A 1 139 ? 14.117 11.172 14.82 1 97.06 139 GLN A N 1
ATOM 1148 C CA . GLN A 1 139 ? 15.047 11.898 15.688 1 97.06 139 GLN A CA 1
ATOM 1149 C C . GLN A 1 139 ? 14.953 13.398 15.461 1 97.06 139 GLN A C 1
ATOM 1151 O O . GLN A 1 139 ? 15.039 14.18 16.406 1 97.06 139 GLN A O 1
ATOM 1156 N N . SER A 1 140 ? 14.812 13.727 14.242 1 95.38 140 SER A N 1
ATOM 1157 C CA . SER A 1 140 ? 14.672 15.141 13.922 1 95.38 140 SER A CA 1
ATOM 1158 C C . SER A 1 140 ? 13.367 15.703 14.477 1 95.38 140 SER A C 1
ATOM 1160 O O . SER A 1 140 ? 13.328 16.828 14.977 1 95.38 140 SER A O 1
ATOM 1162 N N . LEU A 1 141 ? 12.297 15 14.406 1 93.88 141 LEU A N 1
ATOM 1163 C CA . LEU A 1 141 ? 10.984 15.43 14.891 1 93.88 141 LEU A CA 1
ATOM 1164 C C . LEU A 1 141 ? 10.977 15.547 16.406 1 93.88 141 LEU A C 1
ATOM 1166 O O . LEU A 1 141 ? 10.328 16.438 16.969 1 93.88 141 LEU A O 1
ATOM 1170 N N . LEU A 1 142 ? 11.719 14.672 17.062 1 94.5 142 LEU A N 1
ATOM 1171 C CA . LEU A 1 142 ? 11.742 14.648 18.531 1 94.5 142 LEU A CA 1
ATOM 1172 C C . LEU A 1 142 ? 12.391 15.906 19.078 1 94.5 142 LEU A C 1
ATOM 1174 O O . LEU A 1 142 ? 12.172 16.266 20.25 1 94.5 142 LEU A O 1
ATOM 1178 N N . LYS A 1 143 ? 13.102 16.703 18.234 1 95.06 143 LYS A N 1
ATOM 1179 C CA . LYS A 1 143 ? 13.773 17.922 18.656 1 95.06 143 LYS A CA 1
ATOM 1180 C C . LYS A 1 143 ? 12.867 19.141 18.484 1 95.06 143 LYS A C 1
ATOM 1182 O O . LYS A 1 143 ? 13.25 20.25 18.828 1 95.06 143 LYS A O 1
ATOM 1187 N N . ARG A 1 144 ? 11.766 18.906 18.047 1 92.62 144 ARG A N 1
ATOM 1188 C CA . ARG A 1 144 ? 10.82 19.984 17.781 1 92.62 144 ARG A CA 1
ATOM 1189 C C . ARG A 1 144 ? 9.555 19.828 18.609 1 92.62 144 ARG A C 1
ATOM 1191 O O . ARG A 1 144 ? 9.242 18.719 19.062 1 92.62 144 ARG A O 1
ATOM 1198 N N . ASP A 1 145 ? 8.938 20.938 18.812 1 89.06 145 ASP A N 1
ATOM 1199 C CA . ASP A 1 145 ? 7.691 20.906 19.578 1 89.06 145 ASP A CA 1
ATOM 1200 C C . ASP A 1 145 ? 6.488 20.766 18.641 1 89.06 145 ASP A C 1
ATOM 1202 O O . ASP A 1 145 ? 6.523 21.219 17.5 1 89.06 145 ASP A O 1
ATOM 1206 N N . GLY A 1 146 ? 5.496 20.078 19.188 1 87.62 146 GLY A N 1
ATOM 1207 C CA . GLY A 1 146 ? 4.23 20.016 18.469 1 87.62 146 GLY A CA 1
ATOM 1208 C C . GLY A 1 146 ? 4.242 19.047 17.297 1 87.62 146 GLY A C 1
ATOM 1209 O O . GLY A 1 146 ? 3.557 19.266 16.297 1 87.62 146 GLY A O 1
ATOM 1210 N N . MET A 1 147 ? 5.129 18 17.406 1 89.44 147 MET A N 1
ATOM 1211 C CA . MET A 1 147 ? 5.273 17.078 16.281 1 89.44 147 MET A CA 1
ATOM 1212 C C . MET A 1 147 ? 4.664 15.711 16.609 1 89.44 147 MET A C 1
ATOM 1214 O O . MET A 1 147 ? 5.02 14.703 16 1 89.44 147 MET A O 1
ATOM 1218 N N . GLU A 1 148 ? 3.795 15.641 17.562 1 90.06 148 GLU A N 1
ATOM 1219 C CA . GLU A 1 148 ? 3.289 14.383 18.094 1 90.06 148 GLU A CA 1
ATOM 1220 C C . GLU A 1 148 ? 2.59 13.562 17 1 90.06 148 GLU A C 1
ATOM 1222 O O . GLU A 1 148 ? 2.814 12.359 16.891 1 90.06 148 GLU A O 1
ATOM 1227 N N . LEU A 1 149 ? 1.745 14.203 16.297 1 87.12 149 LEU A N 1
ATOM 1228 C CA . LEU A 1 149 ? 0.985 13.484 15.281 1 87.12 149 LEU A CA 1
ATOM 1229 C C . LEU A 1 149 ? 1.903 12.961 14.18 1 87.12 149 LEU A C 1
ATOM 1231 O O . LEU A 1 149 ? 1.712 11.852 13.68 1 87.12 149 LEU A O 1
ATOM 1235 N N . ARG A 1 150 ? 2.9 13.719 13.836 1 90.88 150 ARG A N 1
ATOM 1236 C CA . ARG A 1 150 ? 3.896 13.273 12.867 1 90.88 150 ARG A CA 1
ATOM 1237 C C . ARG A 1 150 ? 4.691 12.094 13.406 1 90.88 150 ARG A C 1
ATOM 1239 O O . ARG A 1 150 ? 5.035 11.172 12.664 1 90.88 150 ARG A O 1
ATOM 1246 N N . LEU A 1 151 ? 4.957 12.164 14.648 1 95.19 151 LEU A N 1
ATOM 1247 C CA . LEU A 1 151 ? 5.688 11.07 15.281 1 95.19 151 LEU A CA 1
ATOM 1248 C C . LEU A 1 151 ? 4.875 9.781 15.242 1 95.19 151 LEU A C 1
ATOM 1250 O O . LEU A 1 151 ? 5.441 8.688 15.109 1 95.19 151 LEU A O 1
ATOM 1254 N N . PHE A 1 152 ? 3.559 9.906 15.312 1 96 152 PHE A N 1
ATOM 1255 C CA . PHE A 1 152 ? 2.715 8.719 15.203 1 96 152 PHE A CA 1
ATOM 1256 C C . PHE A 1 152 ? 2.822 8.102 13.812 1 96 152 PHE A C 1
ATOM 1258 O O . PHE A 1 152 ? 2.895 6.883 13.672 1 96 152 PHE A O 1
ATOM 1265 N N . THR A 1 153 ? 2.865 8.914 12.828 1 95.44 153 THR A N 1
ATOM 1266 C CA . THR A 1 153 ? 2.934 8.414 11.461 1 95.44 153 THR A CA 1
ATOM 1267 C C . THR A 1 153 ? 4.273 7.723 11.203 1 95.44 153 THR A C 1
ATOM 1269 O O . THR A 1 153 ? 4.32 6.652 10.602 1 95.44 153 THR A O 1
ATOM 1272 N N . ILE A 1 154 ? 5.34 8.305 11.711 1 95.94 154 ILE A N 1
ATOM 1273 C CA . ILE A 1 154 ? 6.668 7.734 11.531 1 95.94 154 ILE A CA 1
ATOM 1274 C C . ILE A 1 154 ? 6.77 6.41 12.281 1 95.94 154 ILE A C 1
ATOM 1276 O O . ILE A 1 154 ? 7.379 5.457 11.797 1 95.94 154 ILE A O 1
ATOM 1280 N N . ASP A 1 155 ? 6.18 6.367 13.422 1 97.5 155 ASP A N 1
ATOM 1281 C CA . ASP A 1 155 ? 6.191 5.141 14.211 1 97.5 155 ASP A CA 1
ATOM 1282 C C . ASP A 1 155 ? 5.488 4.004 13.469 1 97.5 155 ASP A C 1
ATOM 1284 O O . ASP A 1 155 ? 5.949 2.863 13.484 1 97.5 155 ASP A O 1
ATOM 1288 N N . TYR A 1 156 ? 4.367 4.316 12.852 1 96.88 156 TYR A N 1
ATOM 1289 C CA . TYR A 1 156 ? 3.691 3.324 12.023 1 96.88 156 TYR A CA 1
ATOM 1290 C C . TYR A 1 156 ? 4.645 2.738 10.992 1 96.88 156 TYR A C 1
ATOM 1292 O O . TYR A 1 156 ? 4.785 1.519 10.883 1 96.88 156 TYR A O 1
ATOM 1300 N N . GLY A 1 157 ? 5.266 3.643 10.258 1 96.06 157 GLY A N 1
ATOM 1301 C CA . GLY A 1 157 ? 6.195 3.215 9.219 1 96.06 157 GLY A CA 1
ATOM 1302 C C . GLY A 1 157 ? 7.316 2.34 9.75 1 96.06 157 GLY A C 1
ATOM 1303 O O . GLY A 1 157 ? 7.664 1.331 9.133 1 96.06 157 GLY A O 1
ATOM 1304 N N . LYS A 1 158 ? 7.855 2.719 10.844 1 97.81 158 LYS A N 1
ATOM 1305 C CA . LYS A 1 158 ? 8.961 1.966 11.438 1 97.81 158 LYS A CA 1
ATOM 1306 C C . LYS A 1 158 ? 8.516 0.563 11.836 1 97.81 158 LYS A C 1
ATOM 1308 O O . LYS A 1 158 ? 9.195 -0.419 11.547 1 97.81 158 LYS A O 1
ATOM 1313 N N . ARG A 1 159 ? 7.398 0.457 12.48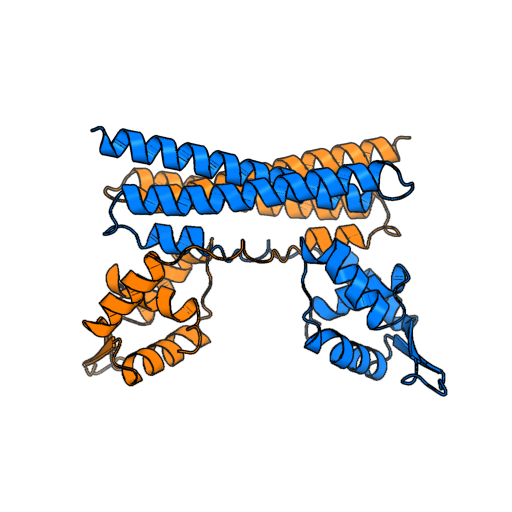4 1 98.19 159 ARG A N 1
ATOM 1314 C CA . ARG A 1 159 ? 6.918 -0.835 12.969 1 98.19 159 ARG A CA 1
ATOM 1315 C C . ARG A 1 159 ? 6.602 -1.769 11.805 1 98.19 159 ARG A C 1
ATOM 1317 O O . ARG A 1 159 ? 7.004 -2.934 11.805 1 98.19 159 ARG A O 1
ATOM 1324 N N . VAL A 1 160 ? 5.926 -1.286 10.867 1 96.81 160 VAL A N 1
ATOM 1325 C CA . VAL A 1 160 ? 5.535 -2.094 9.719 1 96.81 160 VAL A CA 1
ATOM 1326 C C . VAL A 1 160 ? 6.773 -2.498 8.922 1 96.81 160 VAL A C 1
ATOM 1328 O O . VAL A 1 160 ? 6.898 -3.648 8.5 1 96.81 160 VAL A O 1
ATOM 1331 N N . THR A 1 161 ? 7.68 -1.555 8.695 1 96.94 161 THR A N 1
ATOM 1332 C CA . THR A 1 161 ? 8.914 -1.861 7.988 1 96.94 161 THR A CA 1
ATOM 1333 C C . THR A 1 161 ? 9.727 -2.914 8.742 1 96.94 161 THR A C 1
ATOM 1335 O O . THR A 1 161 ? 10.258 -3.844 8.133 1 96.94 161 THR A O 1
ATOM 1338 N N . ALA A 1 162 ? 9.828 -2.766 10.031 1 98.56 162 ALA A N 1
ATOM 1339 C CA . ALA A 1 162 ? 10.539 -3.742 10.844 1 98.56 162 ALA A CA 1
ATOM 1340 C C . ALA A 1 162 ? 9.914 -5.129 10.719 1 98.56 162 ALA A C 1
ATOM 1342 O O . ALA A 1 162 ? 10.625 -6.133 10.656 1 98.56 162 ALA A O 1
ATOM 1343 N N . ALA A 1 163 ? 8.609 -5.18 10.727 1 98.31 163 ALA A N 1
ATOM 1344 C CA . ALA A 1 163 ? 7.914 -6.449 10.555 1 98.31 163 ALA A CA 1
ATOM 1345 C C . ALA A 1 163 ? 8.234 -7.078 9.2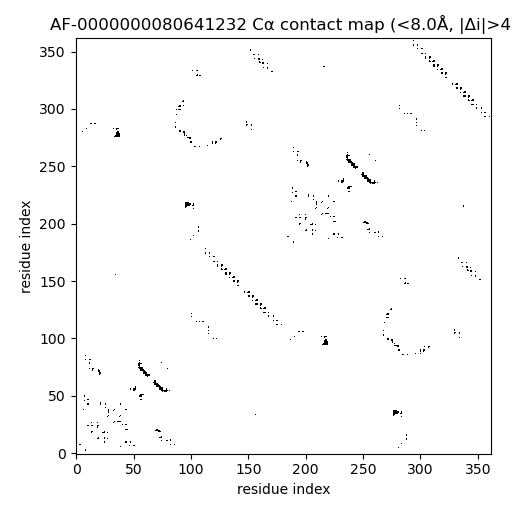03 1 98.31 163 ALA A C 1
ATOM 1347 O O . ALA A 1 163 ? 8.422 -8.297 9.102 1 98.31 163 ALA A O 1
ATOM 1348 N N . ALA A 1 164 ? 8.289 -6.312 8.18 1 97.12 164 ALA A N 1
ATOM 1349 C CA . ALA A 1 164 ? 8.633 -6.797 6.844 1 97.12 164 ALA A CA 1
ATOM 1350 C C . ALA A 1 164 ? 10.07 -7.32 6.801 1 97.12 164 ALA A C 1
ATOM 1352 O O . ALA A 1 164 ? 10.352 -8.32 6.141 1 97.12 164 ALA A O 1
ATOM 1353 N N . ILE A 1 165 ? 10.969 -6.629 7.48 1 98.31 165 ILE A N 1
ATOM 1354 C CA . ILE A 1 165 ? 12.352 -7.074 7.562 1 98.31 165 ILE A CA 1
ATOM 1355 C C . ILE A 1 165 ? 12.422 -8.438 8.242 1 98.31 165 ILE A C 1
ATOM 1357 O O . ILE A 1 165 ? 13.109 -9.344 7.77 1 98.31 165 ILE A O 1
ATOM 1361 N N . GLU A 1 166 ? 11.727 -8.555 9.305 1 98.69 166 GLU A N 1
ATOM 1362 C CA . GLU A 1 166 ? 11.672 -9.844 10 1 98.69 166 GLU A CA 1
ATOM 1363 C C . GLU A 1 166 ? 11.125 -10.938 9.094 1 98.69 166 GLU A C 1
ATOM 1365 O O . GLU A 1 166 ? 11.602 -12.078 9.133 1 98.69 166 GLU A O 1
ATOM 1370 N N . TRP A 1 167 ? 10.117 -10.641 8.398 1 98.31 167 TRP A N 1
ATOM 1371 C CA . TRP A 1 167 ? 9.547 -11.57 7.43 1 98.31 167 TRP A CA 1
ATOM 1372 C C . TRP A 1 167 ? 10.609 -12.039 6.441 1 98.31 167 TRP A C 1
ATOM 1374 O O . TRP A 1 167 ? 10.75 -13.234 6.191 1 98.31 167 TRP A O 1
ATOM 1384 N N . ALA A 1 168 ? 11.312 -11.078 5.875 1 97.94 168 ALA A N 1
ATOM 1385 C CA . ALA A 1 168 ? 12.352 -11.414 4.898 1 97.94 168 ALA A CA 1
ATOM 1386 C C . ALA A 1 168 ? 13.367 -12.375 5.496 1 97.94 168 ALA A C 1
ATOM 1388 O O . ALA A 1 168 ? 13.734 -13.375 4.863 1 97.94 168 ALA A O 1
ATOM 1389 N N . ASP A 1 169 ? 13.766 -12.102 6.707 1 98.44 169 ASP A N 1
ATOM 1390 C CA . ASP A 1 169 ? 14.719 -12.977 7.395 1 98.44 169 ASP A CA 1
ATOM 1391 C C . ASP A 1 169 ? 14.148 -14.375 7.574 1 98.44 169 ASP A C 1
ATOM 1393 O O . ASP A 1 169 ? 14.852 -15.367 7.352 1 98.44 169 ASP A O 1
ATOM 1397 N N . ALA A 1 170 ? 12.93 -14.461 7.973 1 98.06 170 ALA A N 1
ATOM 1398 C CA . ALA A 1 170 ? 12.281 -15.742 8.227 1 98.06 170 ALA A CA 1
ATOM 1399 C C . ALA A 1 170 ? 12.172 -16.562 6.938 1 98.06 170 ALA A C 1
ATOM 1401 O O . ALA A 1 170 ? 12.445 -17.766 6.934 1 98.06 170 ALA A O 1
ATOM 1402 N N . VAL A 1 171 ? 11.773 -15.961 5.887 1 97.44 171 VAL A N 1
ATOM 1403 C CA . VAL A 1 171 ? 11.578 -16.656 4.617 1 97.44 171 VAL A CA 1
ATOM 1404 C C . VAL A 1 171 ? 12.93 -17.125 4.074 1 97.44 171 VAL A C 1
ATOM 1406 O O . VAL A 1 171 ? 13.055 -18.266 3.615 1 97.44 171 VAL A O 1
ATOM 1409 N N . ILE A 1 172 ? 13.906 -16.203 4.113 1 97.25 172 ILE A N 1
ATOM 1410 C CA . ILE A 1 172 ? 15.242 -16.578 3.654 1 97.25 172 ILE A CA 1
ATOM 1411 C C . ILE A 1 172 ? 15.734 -17.812 4.426 1 97.25 172 ILE A C 1
ATOM 1413 O O . ILE A 1 172 ? 16.266 -18.75 3.832 1 97.25 172 ILE A O 1
ATOM 1417 N N . SER A 1 173 ? 15.578 -17.781 5.711 1 97.06 173 SER A N 1
ATOM 1418 C CA . SER A 1 173 ? 15.984 -18.906 6.555 1 97.06 173 SER A CA 1
ATOM 1419 C C . SER A 1 173 ? 15.281 -20.188 6.145 1 97.06 173 SER A C 1
ATOM 1421 O O . SER A 1 173 ? 15.914 -21.25 6.055 1 97.06 173 SER A O 1
ATOM 1423 N N . LYS A 1 174 ? 13.984 -20.156 5.871 1 95.31 174 LYS A N 1
ATOM 1424 C CA . LYS A 1 174 ? 13.211 -21.328 5.469 1 95.31 174 LYS A CA 1
ATOM 1425 C C . LYS A 1 174 ? 13.664 -21.859 4.105 1 95.31 174 LYS A C 1
ATOM 1427 O O . LYS A 1 174 ? 13.781 -23.062 3.906 1 95.31 174 LYS A O 1
ATOM 1432 N N . LEU A 1 175 ? 13.898 -20.953 3.203 1 94.38 175 LEU A N 1
ATOM 1433 C CA . LEU A 1 175 ? 14.336 -21.328 1.866 1 94.38 175 LEU A CA 1
ATOM 1434 C C . LEU A 1 175 ? 15.719 -21.969 1.911 1 94.38 175 LEU A C 1
ATOM 1436 O O . LEU A 1 175 ? 15.984 -22.938 1.181 1 94.38 175 LEU A O 1
ATOM 1440 N N . GLN A 1 176 ? 16.562 -21.438 2.721 1 93 176 GLN A N 1
ATOM 1441 C CA . GLN A 1 176 ? 17.906 -21.984 2.865 1 93 176 GLN A CA 1
ATOM 1442 C C . GLN A 1 176 ? 17.859 -23.391 3.477 1 93 176 GLN A C 1
ATOM 1444 O O . GLN A 1 176 ? 18.625 -24.266 3.086 1 93 176 GLN A O 1
ATOM 1449 N N . LYS A 1 177 ? 16.969 -23.625 4.422 1 88.12 177 LYS A N 1
ATOM 1450 C CA . LYS A 1 177 ? 16.828 -24.922 5.066 1 88.12 177 LYS A CA 1
ATOM 1451 C C . LYS A 1 177 ? 16.219 -25.953 4.113 1 88.12 177 LYS A C 1
ATOM 1453 O O . LYS A 1 177 ? 16.578 -27.125 4.141 1 88.12 177 LYS A O 1
ATOM 1458 N N . GLY A 1 178 ? 15.109 -25.5 3.393 1 77.5 178 GLY A N 1
ATOM 1459 C CA . GLY A 1 178 ? 14.523 -26.391 2.402 1 77.5 178 GLY A CA 1
ATOM 1460 C C . GLY A 1 178 ? 15.508 -26.828 1.334 1 77.5 178 GLY A C 1
ATOM 1461 O O . GLY A 1 178 ? 15.438 -27.953 0.839 1 77.5 178 GLY A O 1
ATOM 1462 N N . ASP A 1 179 ? 16.359 -25.984 0.932 1 68.81 179 ASP A N 1
ATOM 1463 C CA . ASP A 1 179 ? 17.391 -26.328 -0.044 1 68.81 179 ASP A CA 1
ATOM 1464 C C . ASP A 1 179 ? 18.406 -27.297 0.547 1 68.81 179 ASP A C 1
ATOM 1466 O O . ASP A 1 179 ? 19.031 -28.078 -0.182 1 68.81 179 ASP A O 1
ATOM 1470 N N . GLU A 1 180 ? 18.594 -27.172 1.836 1 59.75 180 GLU A N 1
ATOM 1471 C CA . GLU A 1 180 ? 19.531 -28.078 2.49 1 59.75 180 GLU A CA 1
ATOM 1472 C C . GLU A 1 180 ? 18.938 -29.469 2.65 1 59.75 180 GLU A C 1
ATOM 1474 O O . GLU A 1 180 ? 19.656 -30.438 2.852 1 59.75 180 GLU A O 1
ATOM 1479 N N . LEU A 1 181 ? 17.609 -29.578 2.508 1 47.44 181 LEU A N 1
ATOM 1480 C CA . LEU A 1 181 ? 17.047 -30.922 2.58 1 47.44 181 LEU A CA 1
ATOM 1481 C C . LEU A 1 181 ? 16.953 -31.547 1.192 1 47.44 181 LEU A C 1
ATOM 1483 O O . LEU A 1 181 ? 17.234 -32.75 1.015 1 47.44 181 LEU A O 1
ATOM 1487 N N . MET B 1 1 ? 11.805 -0.931 -24.422 1 36.62 1 MET B N 1
ATOM 1488 C CA . MET B 1 1 ? 10.375 -1.228 -24.484 1 36.62 1 MET B CA 1
ATOM 1489 C C . MET B 1 1 ? 9.641 -0.609 -23.297 1 36.62 1 MET B C 1
ATOM 1491 O O . MET B 1 1 ? 10.195 -0.515 -22.203 1 36.62 1 MET B O 1
ATOM 1495 N N . SER B 1 2 ? 8.656 0.124 -23.516 1 46.22 2 SER B N 1
ATOM 1496 C CA . SER B 1 2 ? 7.957 0.824 -22.453 1 46.22 2 SER B CA 1
ATOM 1497 C C . SER B 1 2 ? 7.648 -0.113 -21.281 1 46.22 2 SER B C 1
ATOM 1499 O O . SER B 1 2 ? 7.254 -1.262 -21.5 1 46.22 2 SER B O 1
ATOM 1501 N N . LYS B 1 3 ? 8.117 0.162 -20.281 1 53.59 3 LYS B N 1
ATOM 1502 C CA . LYS B 1 3 ? 7.988 -0.68 -19.094 1 53.59 3 LYS B CA 1
ATOM 1503 C C . LYS B 1 3 ? 6.551 -1.156 -18.906 1 53.59 3 LYS B C 1
ATOM 1505 O O . LYS B 1 3 ? 5.621 -0.346 -18.875 1 53.59 3 LYS B O 1
ATOM 1510 N N . LYS B 1 4 ? 6.309 -2.361 -19.344 1 63.56 4 LYS B N 1
ATOM 1511 C CA . LYS B 1 4 ? 4.988 -2.973 -19.25 1 63.56 4 LYS B CA 1
ATOM 1512 C C . LYS B 1 4 ? 4.48 -2.947 -17.797 1 63.56 4 LYS B C 1
ATOM 1514 O O . LYS B 1 4 ? 5.273 -2.98 -16.859 1 63.56 4 LYS B O 1
ATOM 1519 N N . SER B 1 5 ? 3.211 -2.793 -17.781 1 74.06 5 SER B N 1
ATOM 1520 C CA . SER B 1 5 ? 2.551 -2.617 -16.484 1 74.06 5 SER B CA 1
ATOM 1521 C C . SER B 1 5 ? 2.625 -3.889 -15.648 1 74.06 5 SER B C 1
ATOM 1523 O O . SER B 1 5 ? 2.695 -4.992 -16.188 1 74.06 5 SER B O 1
ATOM 1525 N N . ASP B 1 6 ? 2.83 -3.75 -14.461 1 80.44 6 ASP B N 1
ATOM 1526 C CA . ASP B 1 6 ? 2.834 -4.871 -13.531 1 80.44 6 ASP B CA 1
ATOM 1527 C C . ASP B 1 6 ? 1.578 -5.723 -13.688 1 80.44 6 ASP B C 1
ATOM 1529 O O . ASP B 1 6 ? 1.603 -6.93 -13.422 1 80.44 6 ASP B O 1
ATOM 1533 N N . THR B 1 7 ? 0.65 -5.102 -14.242 1 86.69 7 THR B N 1
ATOM 1534 C CA . THR B 1 7 ? -0.586 -5.832 -14.5 1 86.69 7 THR B CA 1
ATOM 1535 C C . THR B 1 7 ? -0.366 -6.906 -15.562 1 86.69 7 THR B C 1
ATOM 1537 O O . THR B 1 7 ? -0.906 -8.008 -15.453 1 86.69 7 THR B O 1
ATOM 1540 N N . TYR B 1 8 ? 0.472 -6.645 -16.5 1 90.62 8 TYR B N 1
ATOM 1541 C CA . TYR B 1 8 ? 0.802 -7.594 -17.547 1 90.62 8 TYR B CA 1
ATOM 1542 C C . TYR B 1 8 ? 1.418 -8.859 -16.969 1 90.62 8 TYR B C 1
ATOM 1544 O O . TYR B 1 8 ? 0.979 -9.969 -17.281 1 90.62 8 TYR B O 1
ATOM 1552 N N . TYR B 1 9 ? 2.275 -8.656 -16.188 1 91.94 9 TYR B N 1
ATOM 1553 C CA . TYR B 1 9 ? 3.023 -9.789 -15.656 1 91.94 9 TYR B CA 1
ATOM 1554 C C . TYR B 1 9 ? 2.17 -10.594 -14.68 1 91.94 9 TYR B C 1
ATOM 1556 O O . TYR B 1 9 ? 2.303 -11.812 -14.594 1 91.94 9 TYR B O 1
ATOM 1564 N N . ALA B 1 10 ? 1.311 -9.891 -14 1 94.19 10 ALA B N 1
ATOM 1565 C CA . ALA B 1 10 ? 0.367 -10.594 -13.133 1 94.19 10 ALA B CA 1
ATOM 1566 C C . ALA B 1 10 ? -0.528 -11.531 -13.945 1 94.19 10 ALA B C 1
ATOM 1568 O O . ALA B 1 10 ? -0.765 -12.672 -13.547 1 94.19 10 ALA B O 1
ATOM 1569 N N . LEU B 1 11 ? -0.916 -11.055 -15.07 1 96.31 11 LEU B N 1
ATOM 1570 C CA . LEU B 1 11 ? -1.782 -11.867 -15.914 1 96.31 11 LEU B CA 1
ATOM 1571 C C . LEU B 1 11 ? -1.018 -13.055 -16.484 1 96.31 11 LEU B C 1
ATOM 1573 O O . LEU B 1 11 ? -1.529 -14.18 -16.516 1 96.31 11 LEU B O 1
ATOM 1577 N N . LEU B 1 12 ? 0.143 -12.812 -16.953 1 96.69 12 LEU B N 1
ATOM 1578 C CA . LEU B 1 12 ? 0.976 -13.906 -17.438 1 96.69 12 LEU B CA 1
ATOM 1579 C C . LEU B 1 12 ? 1.21 -14.945 -16.344 1 96.69 12 LEU B C 1
ATOM 1581 O O . LEU B 1 12 ? 1.114 -16.156 -16.594 1 96.69 12 LEU B O 1
ATOM 1585 N N . GLY B 1 13 ? 1.52 -14.43 -15.18 1 95.94 13 GLY B N 1
ATOM 1586 C CA . GLY B 1 13 ? 1.723 -15.32 -14.047 1 95.94 13 GLY B CA 1
ATOM 1587 C C . GLY B 1 13 ? 0.502 -16.156 -13.719 1 95.94 13 GLY B C 1
ATOM 1588 O O . GLY B 1 13 ? 0.62 -17.359 -13.453 1 95.94 13 GLY B O 1
ATOM 1589 N N . LEU B 1 14 ? -0.66 -15.586 -13.766 1 96 14 LEU B N 1
ATOM 1590 C CA . LEU B 1 14 ? -1.904 -16.281 -13.469 1 96 14 LEU B CA 1
ATOM 1591 C C . LEU B 1 14 ? -2.158 -17.406 -14.477 1 96 14 LEU B C 1
ATOM 1593 O O . LEU B 1 14 ? -2.625 -18.484 -14.109 1 96 14 LEU B O 1
ATOM 1597 N N . ILE B 1 15 ? -1.812 -17.188 -15.633 1 95.88 15 ILE B N 1
ATOM 1598 C CA . ILE B 1 15 ? -1.997 -18.188 -16.672 1 95.88 15 ILE B CA 1
ATOM 1599 C C . ILE B 1 15 ? -1.04 -19.359 -16.438 1 95.88 15 ILE B C 1
ATOM 1601 O O . ILE B 1 15 ? -1.402 -20.516 -16.641 1 95.88 15 ILE B O 1
ATOM 1605 N N . THR B 1 16 ? 0.105 -19.109 -15.992 1 93 16 THR B N 1
ATOM 1606 C CA . THR B 1 16 ? 1.098 -20.156 -15.758 1 93 16 THR B CA 1
ATOM 1607 C C . THR B 1 16 ? 0.648 -21.078 -14.633 1 93 16 THR B C 1
ATOM 1609 O O . THR B 1 16 ? 1.048 -22.25 -14.594 1 93 16 THR B O 1
ATOM 1612 N N . ILE B 1 17 ? -0.188 -20.594 -13.781 1 90.94 17 ILE B N 1
ATOM 1613 C CA . ILE B 1 17 ? -0.59 -21.438 -12.656 1 90.94 17 ILE B CA 1
ATOM 1614 C C . ILE B 1 17 ? -1.958 -22.062 -12.945 1 90.94 17 ILE B C 1
ATOM 1616 O O . ILE B 1 17 ? -2.623 -22.562 -12.031 1 90.94 17 ILE B O 1
ATOM 1620 N N . GLY B 1 18 ? -2.459 -21.812 -14.148 1 93.06 18 GLY B N 1
ATOM 1621 C CA . GLY B 1 18 ? -3.594 -22.625 -14.57 1 93.06 18 GLY B CA 1
ATOM 1622 C C . GLY B 1 18 ? -4.855 -21.812 -14.789 1 93.06 18 GLY B C 1
ATOM 1623 O O . GLY B 1 18 ? -5.926 -22.375 -15.039 1 93.06 18 GLY B O 1
ATOM 1624 N N . CYS B 1 19 ? -4.809 -20.516 -14.688 1 95.81 19 CYS B N 1
ATOM 1625 C CA . CYS B 1 19 ? -5.969 -19.672 -14.969 1 95.81 19 CYS B CA 1
ATOM 1626 C C . CYS B 1 19 ? -6.031 -19.312 -16.453 1 95.81 19 CYS B C 1
ATOM 1628 O O . CYS B 1 19 ? -5.438 -18.312 -16.875 1 95.81 19 CYS B O 1
ATOM 1630 N N . HIS B 1 20 ? -6.887 -20.031 -17.094 1 97 20 HIS B N 1
ATOM 1631 C CA . HIS B 1 20 ? -6.824 -19.891 -18.547 1 97 20 HIS B CA 1
ATOM 1632 C C . HIS B 1 20 ? -8.016 -19.094 -19.078 1 97 20 HIS B C 1
ATOM 1634 O O . HIS B 1 20 ? -8.117 -18.844 -20.281 1 97 20 HIS B O 1
ATOM 1640 N N . THR B 1 21 ? -8.953 -18.641 -18.203 1 95.44 21 THR B N 1
ATOM 1641 C CA . THR B 1 21 ? -10.078 -17.812 -18.625 1 95.44 21 THR B CA 1
ATOM 1642 C C . THR B 1 21 ? -10.18 -16.562 -17.75 1 95.44 21 THR B C 1
ATOM 16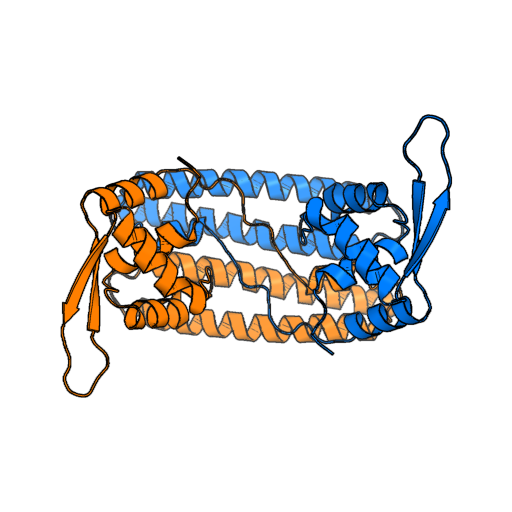44 O O . THR B 1 21 ? -9.633 -16.516 -16.656 1 95.44 21 THR B O 1
ATOM 1647 N N . GLY B 1 22 ? -10.852 -15.555 -18.359 1 94 22 GLY B N 1
ATOM 1648 C CA . GLY B 1 22 ? -11.117 -14.375 -17.547 1 94 22 GLY B CA 1
ATOM 1649 C C . GLY B 1 22 ? -11.781 -14.695 -16.219 1 94 22 GLY B C 1
ATOM 1650 O O . GLY B 1 22 ? -11.461 -14.094 -15.195 1 94 22 GLY B O 1
ATOM 1651 N N . TYR B 1 23 ? -12.602 -15.633 -16.281 1 93.19 23 TYR B N 1
ATOM 1652 C CA . TYR B 1 23 ? -13.32 -16.047 -15.086 1 93.19 23 TYR B CA 1
ATOM 1653 C C . TYR B 1 23 ? -12.359 -16.641 -14.055 1 93.19 23 TYR B C 1
ATOM 1655 O O . TYR B 1 23 ? -12.398 -16.25 -12.883 1 93.19 23 TYR B O 1
ATOM 1663 N N . GLU B 1 24 ? -11.594 -17.531 -14.438 1 95.5 24 GLU B N 1
ATOM 1664 C CA . GLU B 1 24 ? -10.625 -18.156 -13.539 1 95.5 24 GLU B CA 1
ATOM 1665 C C . GLU B 1 24 ? -9.656 -17.109 -12.969 1 95.5 24 GLU B C 1
ATOM 1667 O O . GLU B 1 24 ? -9.297 -17.172 -11.789 1 95.5 24 GLU B O 1
ATOM 1672 N N . ILE B 1 25 ? -9.281 -16.188 -13.797 1 95.75 25 ILE B N 1
ATOM 1673 C CA . ILE B 1 25 ? -8.375 -15.125 -13.375 1 95.75 25 ILE B CA 1
ATOM 1674 C C . ILE B 1 25 ? -9.047 -14.273 -12.305 1 95.75 25 ILE B C 1
ATOM 1676 O O . ILE B 1 25 ? -8.453 -14 -11.258 1 95.75 25 ILE B O 1
ATOM 1680 N N . LYS B 1 26 ? -10.211 -13.93 -12.539 1 94.06 26 LYS B N 1
ATOM 1681 C CA . LYS B 1 26 ? -10.961 -13.133 -11.57 1 94.06 26 LYS B CA 1
ATOM 1682 C C . LYS B 1 26 ? -11.109 -13.875 -10.25 1 94.06 26 LYS B C 1
ATOM 1684 O O . LYS B 1 26 ? -10.977 -13.281 -9.18 1 94.06 26 LYS B O 1
ATOM 1689 N N . GLN B 1 27 ? -11.391 -15.094 -10.289 1 93.56 27 GLN B N 1
ATOM 1690 C CA . GLN B 1 27 ? -11.562 -15.898 -9.078 1 93.56 27 GLN B CA 1
ATOM 1691 C C . GLN B 1 27 ? -10.266 -15.953 -8.273 1 93.56 27 GLN B C 1
ATOM 1693 O O . GLN B 1 27 ? -10.281 -15.797 -7.047 1 93.56 27 GLN B O 1
ATOM 1698 N N . MET B 1 28 ? -9.227 -16.188 -8.992 1 92.62 28 MET B N 1
ATOM 1699 C CA . MET B 1 28 ? -7.926 -16.25 -8.328 1 92.62 28 MET B CA 1
ATOM 1700 C C . MET B 1 28 ? -7.566 -14.898 -7.723 1 92.62 28 MET B C 1
ATOM 1702 O O . MET B 1 28 ? -7.055 -14.828 -6.602 1 92.62 28 MET B O 1
ATOM 1706 N N . MET B 1 29 ? -7.848 -13.859 -8.375 1 91.19 29 MET B N 1
ATOM 1707 C CA . MET B 1 29 ? -7.637 -12.508 -7.859 1 91.19 29 MET B CA 1
ATOM 1708 C C . MET B 1 29 ? -8.406 -12.297 -6.562 1 91.19 29 MET B C 1
ATOM 1710 O O . MET B 1 29 ? -7.836 -11.875 -5.559 1 91.19 29 MET B O 1
ATOM 1714 N N . ASP B 1 30 ? -9.617 -12.648 -6.582 1 88.56 30 ASP B N 1
ATOM 1715 C CA . ASP B 1 30 ? -10.5 -12.398 -5.449 1 88.56 30 ASP B CA 1
ATOM 1716 C C . ASP B 1 30 ? -10.102 -13.25 -4.246 1 88.56 30 ASP B C 1
ATOM 1718 O O . ASP B 1 30 ? -10.203 -12.805 -3.1 1 88.56 30 ASP B O 1
ATOM 1722 N N . ARG B 1 31 ? -9.594 -14.352 -4.504 1 86.56 31 ARG B N 1
ATOM 1723 C CA . ARG B 1 31 ? -9.375 -15.312 -3.43 1 86.56 31 ARG B CA 1
ATOM 1724 C C . ARG B 1 31 ? -7.965 -15.188 -2.865 1 86.56 31 ARG B C 1
ATOM 1726 O O . ARG B 1 31 ? -7.727 -15.5 -1.696 1 86.56 31 ARG B O 1
ATOM 1733 N N . SER B 1 32 ? -7.102 -14.742 -3.654 1 88.75 32 SER B N 1
ATOM 1734 C CA . SER B 1 32 ? -5.711 -14.883 -3.229 1 88.75 32 SER B CA 1
ATOM 1735 C C . SER B 1 32 ? -4.93 -13.594 -3.451 1 88.75 32 SER B C 1
ATOM 1737 O O . SER B 1 32 ? -4.605 -12.883 -2.496 1 88.75 32 SER B O 1
ATOM 1739 N N . LEU B 1 33 ? -4.906 -13.133 -4.613 1 90.19 33 LEU B N 1
ATOM 1740 C CA . LEU B 1 33 ? -3.955 -12.086 -4.973 1 90.19 33 LEU B CA 1
ATOM 1741 C C . LEU B 1 33 ? -4.402 -10.734 -4.434 1 90.19 33 LEU B C 1
ATOM 1743 O O . LEU B 1 33 ? -3.578 -9.844 -4.203 1 90.19 33 LEU B O 1
ATOM 1747 N N . GLN B 1 34 ? -5.672 -10.586 -4.16 1 89.69 34 GLN B N 1
ATOM 1748 C CA . GLN B 1 34 ? -6.207 -9.281 -3.783 1 89.69 34 GLN B CA 1
ATOM 1749 C C . GLN B 1 34 ? -5.586 -8.781 -2.479 1 89.69 34 GLN B C 1
ATOM 1751 O O . GLN B 1 34 ? -5.633 -7.59 -2.176 1 89.69 34 GLN B O 1
ATOM 1756 N N . HIS B 1 35 ? -5.012 -9.641 -1.757 1 89.5 35 HIS B N 1
ATOM 1757 C CA . HIS B 1 35 ? -4.453 -9.297 -0.455 1 89.5 35 HIS B CA 1
ATOM 1758 C C . HIS B 1 35 ? -3.119 -8.57 -0.603 1 89.5 35 HIS B C 1
ATOM 1760 O O . HIS B 1 35 ? -2.635 -7.953 0.348 1 89.5 35 HIS B O 1
ATOM 1766 N N . PHE B 1 36 ? -2.547 -8.672 -1.796 1 90.75 36 PHE B N 1
ATOM 1767 C CA . PHE B 1 36 ? -1.279 -7.977 -1.973 1 90.75 36 PHE B CA 1
ATOM 1768 C C . PHE B 1 36 ? -1.147 -7.445 -3.395 1 90.75 36 PHE B C 1
ATOM 1770 O O . PHE B 1 36 ? -0.162 -6.781 -3.727 1 90.75 36 PHE B O 1
ATOM 1777 N N . TRP B 1 37 ? -2.111 -7.711 -4.211 1 89.62 37 TRP B N 1
ATOM 1778 C CA . TRP B 1 37 ? -2.16 -7.184 -5.57 1 89.62 37 TRP B CA 1
ATOM 1779 C C . TRP B 1 37 ? -3.596 -7.137 -6.086 1 89.62 37 TRP B C 1
ATOM 1781 O O . TRP B 1 37 ? -4.359 -8.086 -5.902 1 89.62 37 TRP B O 1
ATOM 1791 N N . THR B 1 38 ? -3.92 -6.02 -6.809 1 86.94 38 THR B N 1
ATOM 1792 C CA . THR B 1 38 ? -5.285 -5.949 -7.316 1 86.94 38 THR B CA 1
ATOM 1793 C C . THR B 1 38 ? -5.301 -5.496 -8.773 1 86.94 38 THR B C 1
ATOM 1795 O O . THR B 1 38 ? -4.574 -4.574 -9.148 1 86.94 38 THR B O 1
ATOM 1798 N N . ILE B 1 39 ? -6 -6.234 -9.586 1 86.69 39 ILE B N 1
ATOM 1799 C CA . ILE B 1 39 ? -6.359 -5.859 -10.953 1 86.69 39 ILE B CA 1
ATOM 1800 C C . ILE B 1 39 ? -7.875 -5.691 -11.055 1 86.69 39 ILE B C 1
ATOM 1802 O O . ILE B 1 39 ? -8.633 -6.602 -10.711 1 86.69 39 ILE B O 1
ATOM 1806 N N . SER B 1 40 ? -8.234 -4.516 -11.445 1 86.19 40 SER B N 1
ATOM 1807 C CA . SER B 1 40 ? -9.672 -4.32 -11.594 1 86.19 40 SER B CA 1
ATOM 1808 C C . SER B 1 40 ? -10.234 -5.223 -12.688 1 86.19 40 SER B C 1
ATOM 1810 O O . SER B 1 40 ? -9.539 -5.559 -13.648 1 86.19 40 SER B O 1
ATOM 1812 N N . TYR B 1 41 ? -11.43 -5.555 -12.469 1 83.5 41 TYR B N 1
ATOM 1813 C CA . TYR B 1 41 ? -12.102 -6.422 -13.43 1 83.5 41 TYR B CA 1
ATOM 1814 C C . TYR B 1 41 ? -12.117 -5.793 -14.812 1 83.5 41 TYR B C 1
ATOM 1816 O O . TYR B 1 41 ? -11.883 -6.473 -15.812 1 83.5 41 TYR B O 1
ATOM 1824 N N . SER B 1 42 ? -12.398 -4.574 -14.867 1 89.06 42 SER B N 1
ATOM 1825 C CA . SER B 1 42 ? -12.492 -3.861 -16.141 1 89.06 42 SER B CA 1
ATOM 1826 C C . SER B 1 42 ? -11.148 -3.822 -16.859 1 89.06 42 SER B C 1
ATOM 1828 O O . SER B 1 42 ? -11.094 -3.578 -18.062 1 89.06 42 SER B O 1
ATOM 1830 N N . GLN B 1 43 ? -10.125 -4.18 -16.141 1 91.5 43 GLN B N 1
ATOM 1831 C CA . GLN B 1 43 ? -8.789 -4.113 -16.719 1 91.5 43 GLN B CA 1
ATOM 1832 C C . GLN B 1 43 ? -8.328 -5.484 -17.203 1 91.5 43 GLN B C 1
ATOM 1834 O O . GLN B 1 43 ? -7.375 -5.586 -17.984 1 91.5 43 GLN B O 1
ATOM 1839 N N . ILE B 1 44 ? -8.906 -6.547 -16.734 1 93.44 44 ILE B N 1
ATOM 1840 C CA . ILE B 1 44 ? -8.461 -7.906 -17.016 1 93.44 44 ILE B CA 1
ATOM 1841 C C . ILE B 1 44 ? -8.594 -8.195 -18.516 1 93.44 44 ILE B C 1
ATOM 1843 O O . ILE B 1 44 ? -7.617 -8.539 -19.172 1 93.44 44 ILE B O 1
ATOM 1847 N N . TYR B 1 45 ? -9.688 -7.93 -19.109 1 92.69 45 TYR B N 1
ATOM 1848 C CA . TYR B 1 45 ? -9.984 -8.383 -20.469 1 92.69 45 TYR B CA 1
ATOM 1849 C C . TYR B 1 45 ? -9.258 -7.531 -21.5 1 92.69 45 TYR B C 1
ATOM 1851 O O . TYR B 1 45 ? -8.664 -8.055 -22.453 1 92.69 45 TYR B O 1
ATOM 1859 N N . PRO B 1 46 ? -9.32 -6.246 -21.359 1 94.62 46 PRO B N 1
ATOM 1860 C CA . PRO B 1 46 ? -8.531 -5.438 -22.281 1 94.62 46 PRO B CA 1
ATOM 1861 C C . PRO B 1 46 ? -7.047 -5.789 -22.266 1 94.62 46 PRO B C 1
ATOM 1863 O O . PRO B 1 46 ? -6.395 -5.773 -23.328 1 94.62 46 PRO B O 1
ATOM 1866 N N . ASN B 1 47 ? -6.543 -6.117 -21.141 1 95.62 47 ASN B N 1
ATOM 1867 C CA . ASN B 1 47 ? -5.129 -6.473 -21.062 1 95.62 47 ASN B CA 1
ATOM 1868 C C . ASN B 1 47 ? -4.863 -7.855 -21.656 1 95.62 47 ASN B C 1
ATOM 1870 O O . ASN B 1 47 ? -3.83 -8.078 -22.281 1 95.62 47 ASN B O 1
ATOM 1874 N N . LEU B 1 48 ? -5.766 -8.727 -21.453 1 96.06 48 LEU B N 1
ATOM 1875 C CA . LEU B 1 48 ? -5.641 -10.023 -22.109 1 96.06 48 LEU B CA 1
ATOM 1876 C C . LEU B 1 48 ? -5.625 -9.859 -23.625 1 96.06 48 LEU B C 1
ATOM 1878 O O . LEU B 1 48 ? -4.832 -10.508 -24.312 1 96.06 48 LEU B O 1
ATOM 1882 N N . LYS B 1 49 ? -6.492 -9.031 -24.109 1 95.44 49 LYS B N 1
ATOM 1883 C CA . LYS B 1 49 ? -6.531 -8.75 -25.531 1 95.44 49 LYS B CA 1
ATOM 1884 C C . LYS B 1 49 ? -5.207 -8.164 -26.016 1 95.44 49 LYS B C 1
ATOM 1886 O O . LYS B 1 49 ? -4.672 -8.586 -27.047 1 95.44 49 LYS B O 1
ATOM 1891 N N . ARG B 1 50 ? -4.707 -7.246 -25.328 1 96.19 50 ARG B N 1
ATOM 1892 C CA . ARG B 1 50 ? -3.451 -6.594 -25.688 1 96.19 50 ARG B CA 1
ATOM 1893 C C . ARG B 1 50 ? -2.299 -7.594 -25.672 1 96.19 50 ARG B C 1
ATOM 1895 O O . ARG B 1 50 ? -1.477 -7.605 -26.594 1 96.19 50 ARG B O 1
ATOM 1902 N N . LEU B 1 51 ? -2.215 -8.414 -24.672 1 97.25 51 LEU B N 1
ATOM 1903 C CA . LEU B 1 51 ? -1.178 -9.43 -24.562 1 97.25 51 LEU B CA 1
ATOM 1904 C C . LEU B 1 51 ? -1.234 -10.398 -25.734 1 97.25 51 LEU B C 1
ATOM 1906 O O . LEU B 1 51 ? -0.196 -10.852 -26.219 1 97.25 51 LEU B O 1
ATOM 1910 N N . THR B 1 52 ? -2.426 -10.688 -26.203 1 97.5 52 THR B N 1
ATOM 1911 C CA . THR B 1 52 ? -2.617 -11.562 -27.344 1 97.5 52 THR B CA 1
ATOM 1912 C C . THR B 1 52 ? -2.154 -10.875 -28.641 1 97.5 52 THR B C 1
ATOM 1914 O O . THR B 1 52 ? -1.453 -11.484 -29.453 1 97.5 52 THR B O 1
ATOM 1917 N N . GLU B 1 53 ? -2.48 -9.633 -28.75 1 97.31 53 GLU B N 1
ATOM 1918 C CA . GLU B 1 53 ? -2.088 -8.859 -29.922 1 97.31 53 GLU B CA 1
ATOM 1919 C C . GLU B 1 53 ? -0.572 -8.711 -30 1 97.31 53 GLU B C 1
ATOM 1921 O O . GLU B 1 53 ? -0.004 -8.672 -31.094 1 97.31 53 GLU B O 1
ATOM 1926 N N . GLU B 1 54 ? 0.022 -8.672 -28.875 1 96.88 54 GLU B N 1
ATOM 1927 C CA . GLU B 1 54 ? 1.47 -8.492 -28.828 1 96.88 54 GLU B CA 1
ATOM 1928 C C . GLU B 1 54 ? 2.195 -9.828 -28.938 1 96.88 54 GLU B C 1
ATOM 1930 O O . GLU B 1 54 ? 3.428 -9.875 -28.938 1 96.88 54 GLU B O 1
ATOM 1935 N N . GLY B 1 55 ? 1.443 -10.945 -28.984 1 97.5 55 GLY B N 1
ATOM 1936 C CA . GLY B 1 55 ? 2.002 -12.266 -29.25 1 97.5 55 GLY B CA 1
ATOM 1937 C C . GLY B 1 55 ? 2.482 -12.977 -28 1 97.5 55 GLY B C 1
ATOM 1938 O O . GLY B 1 55 ? 3.18 -13.992 -28.094 1 97.5 55 GLY B O 1
ATOM 1939 N N . LEU B 1 56 ? 2.17 -12.469 -26.797 1 97.88 56 LEU B N 1
ATOM 1940 C CA . LEU B 1 56 ? 2.586 -13.109 -25.547 1 97.88 56 LEU B CA 1
ATOM 1941 C C . LEU B 1 56 ? 1.611 -14.211 -25.156 1 97.88 56 LEU B C 1
ATOM 1943 O O . LEU B 1 56 ? 1.97 -15.125 -24.406 1 97.88 56 LEU B O 1
ATOM 1947 N N . LEU B 1 57 ? 0.428 -14.094 -25.656 1 98.25 57 LEU B N 1
ATOM 1948 C CA . LEU B 1 57 ? -0.609 -15.094 -25.422 1 98.25 57 LEU B CA 1
ATOM 1949 C C . LEU B 1 57 ? -1.222 -15.555 -26.734 1 98.25 57 LEU B C 1
ATOM 1951 O O . LEU B 1 57 ? -1.173 -14.836 -27.734 1 98.25 57 LEU B O 1
ATOM 1955 N N . THR B 1 58 ? -1.731 -16.766 -26.703 1 98.12 58 THR B N 1
ATOM 1956 C CA . THR B 1 58 ? -2.688 -17.219 -27.703 1 98.12 58 THR B CA 1
ATOM 1957 C C . THR B 1 58 ? -4.082 -17.359 -27.109 1 98.12 58 THR B C 1
ATOM 1959 O O . THR B 1 58 ? -4.227 -17.453 -25.875 1 98.12 58 THR B O 1
ATOM 1962 N N . VAL B 1 59 ? -5.059 -17.25 -27.953 1 96.75 59 VAL B N 1
ATOM 1963 C CA . VAL B 1 59 ? -6.43 -17.391 -27.469 1 96.75 59 VAL B CA 1
ATOM 1964 C C . VAL B 1 59 ? -7.184 -18.391 -28.344 1 96.75 59 VAL B C 1
ATOM 1966 O O . VAL B 1 59 ? -7.031 -18.391 -29.562 1 96.75 59 VAL B O 1
ATOM 1969 N N . THR B 1 60 ? -7.789 -19.297 -27.719 1 95.31 60 THR B N 1
ATOM 1970 C CA . THR B 1 60 ? -8.695 -20.234 -28.391 1 95.31 60 THR B CA 1
ATOM 1971 C C . THR B 1 60 ? -10.141 -19.953 -27.984 1 95.31 60 THR B C 1
ATOM 1973 O O . THR B 1 60 ? -10.445 -19.844 -26.797 1 95.31 60 THR B O 1
ATOM 1976 N N . THR B 1 61 ? -10.977 -19.797 -28.984 1 92.38 61 THR B N 1
ATOM 1977 C CA . THR B 1 61 ? -12.383 -19.516 -28.719 1 92.38 61 THR B CA 1
ATOM 1978 C C . THR B 1 61 ? -13.242 -20.734 -28.984 1 92.38 61 THR B C 1
ATOM 1980 O O . THR B 1 61 ? -13.164 -21.344 -30.062 1 92.38 61 THR B O 1
ATOM 1983 N N . THR B 1 62 ? -13.898 -21.156 -27.953 1 88.69 62 THR B N 1
ATOM 1984 C CA . THR B 1 62 ? -14.852 -22.266 -28.109 1 88.69 62 THR B CA 1
ATOM 1985 C C . THR B 1 62 ? -16.281 -21.734 -28.062 1 88.69 62 THR B C 1
ATOM 1987 O O . THR B 1 62 ? -16.672 -21.047 -27.109 1 88.69 62 THR B O 1
ATOM 1990 N N . VAL B 1 63 ? -16.984 -22.016 -29.141 1 87.44 63 VAL B N 1
ATOM 1991 C CA . VAL B 1 63 ? -18.375 -21.578 -29.25 1 87.44 63 VAL B CA 1
ATOM 1992 C C . VAL B 1 63 ? -19.25 -22.438 -28.344 1 87.44 63 VAL B C 1
ATOM 1994 O O . VAL B 1 63 ? -19.141 -23.672 -28.359 1 87.44 63 VAL B O 1
ATOM 1997 N N . GLN B 1 64 ? -19.875 -21.656 -27.5 1 84.56 64 GLN B N 1
ATOM 1998 C CA . GLN B 1 64 ? -20.812 -22.359 -26.625 1 84.56 64 GLN B CA 1
ATOM 1999 C C . GLN B 1 64 ? -22.25 -22.016 -26.969 1 84.56 64 GLN B C 1
ATOM 2001 O O . GLN B 1 64 ? -22.531 -20.906 -27.422 1 84.56 64 GLN B O 1
ATOM 2006 N N . GLU B 1 65 ? -23.109 -22.938 -27.094 1 84.31 65 GLU B N 1
ATOM 2007 C CA . GLU B 1 65 ? -24.484 -22.766 -27.547 1 84.31 65 GLU B CA 1
ATOM 2008 C C . GLU B 1 65 ? -25.266 -21.844 -26.609 1 84.31 65 GLU B C 1
ATOM 2010 O O . GLU B 1 65 ? -25.922 -20.906 -27.047 1 84.31 65 GLU B O 1
ATOM 2015 N N . ASP B 1 66 ? -25.359 -22.031 -25.344 1 82 66 ASP B N 1
ATOM 2016 C CA . ASP B 1 66 ? -26.234 -21.312 -24.438 1 82 66 ASP B CA 1
ATOM 2017 C C . ASP B 1 66 ? -25.422 -20.391 -23.516 1 82 66 ASP B C 1
ATOM 2019 O O . ASP B 1 66 ? -25.969 -19.812 -22.578 1 82 66 ASP B O 1
ATOM 2023 N N . ARG B 1 67 ? -24.234 -20.391 -23.828 1 77.62 67 ARG B N 1
ATOM 2024 C CA . ARG B 1 67 ? -23.391 -19.516 -23.016 1 77.62 67 ARG B CA 1
ATOM 2025 C C . ARG B 1 67 ? -22.438 -18.703 -23.891 1 77.62 67 ARG B C 1
ATOM 2027 O O . ARG B 1 67 ? -22.203 -19.047 -25.047 1 77.62 67 ARG B O 1
ATOM 2034 N N . PRO B 1 68 ? -22.156 -17.484 -23.453 1 78.44 68 PRO B N 1
ATOM 2035 C CA . PRO B 1 68 ? -21.141 -16.734 -24.188 1 78.44 68 PRO B CA 1
ATOM 2036 C C . PRO B 1 68 ? -19.922 -17.594 -24.562 1 78.44 68 PRO B C 1
ATOM 2038 O O . PRO B 1 68 ? -19.625 -18.562 -23.875 1 78.44 68 PRO B O 1
ATOM 2041 N N . ASP B 1 69 ? -19.391 -17.328 -25.703 1 85.25 69 ASP B N 1
ATOM 2042 C CA . ASP B 1 69 ? -18.188 -18.031 -26.141 1 85.25 69 ASP B CA 1
ATOM 2043 C C . ASP B 1 69 ? -17.141 -18.078 -25.031 1 85.25 69 ASP B C 1
ATOM 2045 O O . ASP B 1 69 ? -16.984 -17.109 -24.266 1 85.25 69 ASP B O 1
ATOM 2049 N N . LYS B 1 70 ? -16.562 -19.188 -24.891 1 89.62 70 LYS B N 1
ATOM 2050 C CA . LYS B 1 70 ? -15.477 -19.359 -23.938 1 89.62 70 LYS B CA 1
ATOM 2051 C C . LYS B 1 70 ? -14.117 -19.094 -24.578 1 89.62 70 LYS B C 1
ATOM 2053 O O . LYS B 1 70 ? -13.797 -19.656 -25.625 1 89.62 70 LYS B O 1
ATOM 2058 N N . LYS B 1 71 ? -13.422 -18.156 -24 1 94.19 71 LYS B N 1
ATOM 2059 C CA . LYS B 1 71 ? -12.07 -17.859 -24.469 1 94.19 71 LYS B CA 1
ATOM 2060 C C . LYS B 1 71 ? -11.023 -18.406 -23.5 1 94.19 71 LYS B C 1
ATOM 2062 O O . LYS B 1 71 ? -11.109 -18.172 -22.297 1 94.19 71 LYS B O 1
ATOM 2067 N N . GLU B 1 72 ? -10.109 -19.172 -24.062 1 97.12 72 GLU B N 1
ATOM 2068 C CA . GLU B 1 72 ? -9.008 -19.719 -23.281 1 97.12 72 GLU B CA 1
ATOM 2069 C C . GLU B 1 72 ? -7.668 -19.125 -23.719 1 97.12 72 GLU B C 1
ATOM 2071 O O . GLU B 1 72 ? -7.363 -19.109 -24.922 1 97.12 72 GLU B O 1
ATOM 2076 N N . TYR B 1 73 ? -6.906 -18.703 -22.734 1 97.88 73 TYR B N 1
ATOM 2077 C CA . TYR B 1 73 ? -5.625 -18.062 -23 1 97.88 73 TYR B CA 1
ATOM 2078 C C . TYR B 1 73 ? -4.469 -18.969 -22.594 1 97.88 73 TYR B C 1
ATOM 2080 O O . TYR B 1 73 ? -4.531 -19.625 -21.547 1 97.88 73 TYR B O 1
ATOM 2088 N N . HIS B 1 74 ? -3.424 -18.938 -23.406 1 97.94 74 HIS B N 1
ATOM 2089 C CA . HIS B 1 74 ? -2.209 -19.703 -23.125 1 97.94 74 HIS B CA 1
ATOM 2090 C C . HIS B 1 74 ? -0.963 -18.875 -23.422 1 97.94 74 HIS B C 1
ATOM 2092 O O . HIS B 1 74 ? -0.961 -18.062 -24.359 1 97.94 74 HIS B O 1
ATOM 2098 N N . LEU B 1 75 ? 0.036 -19.172 -22.656 1 97.38 75 LEU B N 1
ATOM 2099 C CA . LEU B 1 75 ? 1.294 -18.469 -22.891 1 97.38 75 LEU B CA 1
ATOM 2100 C C . LEU B 1 75 ? 1.959 -18.953 -24.172 1 97.38 75 LEU B C 1
ATOM 2102 O O . LEU B 1 75 ? 1.949 -20.156 -24.469 1 97.38 75 LEU B O 1
ATOM 2106 N N . THR B 1 76 ? 2.508 -18.031 -24.938 1 98 76 THR B N 1
ATOM 2107 C CA . THR B 1 76 ? 3.484 -18.375 -25.953 1 98 76 THR B CA 1
ATOM 2108 C C . THR B 1 76 ? 4.891 -18.453 -25.359 1 98 76 THR B C 1
ATOM 2110 O O . THR B 1 76 ? 5.086 -18.156 -24.188 1 98 76 THR B O 1
ATOM 2113 N N . GLN B 1 77 ? 5.84 -18.875 -26.25 1 97.88 77 GLN B N 1
ATOM 2114 C CA . GLN B 1 77 ? 7.227 -18.828 -25.812 1 97.88 77 GLN B CA 1
ATOM 2115 C C . GLN B 1 77 ? 7.648 -17.391 -25.469 1 97.88 77 GLN B C 1
ATOM 2117 O O . GLN B 1 77 ? 8.367 -17.172 -24.5 1 97.88 77 GLN B O 1
ATOM 2122 N N . LYS B 1 78 ? 7.164 -16.5 -26.219 1 97.56 78 LYS B N 1
ATOM 2123 C CA . LYS B 1 78 ? 7.445 -15.078 -25.969 1 97.56 78 LYS B CA 1
ATOM 2124 C C . LYS B 1 78 ? 6.898 -14.641 -24.609 1 97.56 78 LYS B C 1
ATOM 2126 O O . LYS B 1 78 ? 7.555 -13.898 -23.891 1 97.56 78 LYS B O 1
ATOM 2131 N N . GLY B 1 79 ? 5.684 -15.078 -24.281 1 96.94 79 GLY B N 1
ATOM 2132 C CA . GLY B 1 79 ? 5.078 -14.781 -23 1 96.94 79 GLY B CA 1
ATOM 2133 C C . GLY B 1 79 ? 5.828 -15.391 -21.828 1 96.94 79 GLY B C 1
ATOM 2134 O O . GLY B 1 79 ? 6.016 -14.742 -20.797 1 96.94 79 GLY B O 1
ATOM 2135 N N . GLU B 1 80 ? 6.266 -16.594 -22.031 1 96 80 GLU B N 1
ATOM 2136 C CA . GLU B 1 80 ? 7.051 -17.266 -21 1 96 80 GLU B CA 1
ATOM 2137 C C . GLU B 1 80 ? 8.359 -16.531 -20.734 1 96 80 GLU B C 1
ATOM 2139 O O . GLU B 1 80 ? 8.75 -16.344 -19.594 1 96 80 GLU B O 1
ATOM 2144 N N . ASP B 1 81 ? 8.977 -16.172 -21.812 1 95.94 81 ASP B N 1
ATOM 2145 C CA . ASP B 1 81 ? 10.25 -15.469 -21.688 1 95.94 81 ASP B CA 1
ATOM 2146 C C . ASP B 1 81 ? 10.07 -14.125 -20.984 1 95.94 81 ASP B C 1
ATOM 2148 O O . ASP B 1 81 ? 10.883 -13.75 -20.141 1 95.94 81 ASP B O 1
ATOM 2152 N N . ALA B 1 82 ? 9.055 -13.461 -21.312 1 95.31 82 ALA B N 1
ATOM 2153 C CA . ALA B 1 82 ? 8.773 -12.164 -20.688 1 95.31 82 ALA B CA 1
ATOM 2154 C C . ALA B 1 82 ? 8.547 -12.305 -19.188 1 95.31 82 ALA B C 1
ATOM 2156 O O . ALA B 1 82 ? 9.039 -11.5 -18.406 1 95.31 82 ALA B O 1
ATOM 2157 N N . LEU B 1 83 ? 7.793 -13.266 -18.859 1 95.25 83 LEU B N 1
ATOM 2158 C CA . LEU B 1 83 ? 7.527 -13.508 -17.438 1 95.25 83 LEU B CA 1
ATOM 2159 C C . LEU B 1 83 ? 8.82 -13.844 -16.688 1 95.25 83 LEU B C 1
ATOM 2161 O O . LEU B 1 83 ? 9.07 -13.305 -15.609 1 95.25 83 LEU B O 1
ATOM 2165 N N . GLN B 1 84 ? 9.586 -14.672 -17.312 1 94.06 84 GLN B N 1
ATOM 2166 C CA . GLN B 1 84 ? 10.844 -15.07 -16.672 1 94.06 84 GLN B CA 1
ATOM 2167 C C . GLN B 1 84 ? 11.773 -13.875 -16.516 1 94.06 84 GLN B C 1
ATOM 2169 O O . GLN B 1 84 ? 12.422 -13.719 -15.477 1 94.06 84 GLN B O 1
ATOM 2174 N N . ASP B 1 85 ? 11.812 -13.062 -17.5 1 93.56 85 ASP B N 1
ATOM 2175 C CA . ASP B 1 85 ? 12.625 -11.852 -17.422 1 93.56 85 ASP B CA 1
ATOM 2176 C C . ASP B 1 85 ? 12.156 -10.945 -16.297 1 93.56 85 ASP B C 1
ATOM 2178 O O . ASP B 1 85 ? 12.969 -10.406 -15.547 1 93.56 85 ASP B O 1
ATOM 2182 N N . TRP B 1 86 ? 10.906 -10.797 -16.203 1 93.44 86 TRP B N 1
ATOM 2183 C CA . TRP B 1 86 ? 10.328 -9.953 -15.156 1 93.44 86 TRP B CA 1
ATOM 2184 C C . TRP B 1 86 ? 10.633 -10.508 -13.773 1 93.44 86 TRP B C 1
ATOM 2186 O O . TRP B 1 86 ? 10.969 -9.758 -12.852 1 93.44 86 TRP B O 1
ATOM 2196 N N . LEU B 1 87 ? 10.5 -11.789 -13.625 1 92.88 87 LEU B N 1
ATOM 2197 C CA . LEU B 1 87 ? 10.781 -12.43 -12.344 1 92.88 87 LEU B CA 1
ATOM 2198 C C . LEU B 1 87 ? 12.234 -12.234 -11.938 1 92.88 87 LEU B C 1
ATOM 2200 O O . LEU B 1 87 ? 12.539 -12.148 -10.742 1 92.88 87 LEU B O 1
ATOM 2204 N N . ASN B 1 88 ? 13.062 -12.039 -12.891 1 91.19 88 ASN B N 1
ATOM 2205 C CA . ASN B 1 88 ? 14.492 -11.922 -12.625 1 91.19 88 ASN B CA 1
ATOM 2206 C C . ASN B 1 88 ? 14.898 -10.469 -12.391 1 91.19 88 ASN B C 1
ATOM 2208 O O . ASN B 1 88 ? 16 -10.195 -11.914 1 91.19 88 ASN B O 1
ATOM 2212 N N . GLU B 1 89 ? 14.078 -9.602 -12.727 1 89.88 89 GLU B N 1
ATOM 2213 C CA . GLU B 1 89 ? 14.359 -8.188 -12.484 1 89.88 89 GLU B CA 1
ATOM 2214 C C . GLU B 1 89 ? 14.18 -7.84 -11.008 1 89.88 89 GLU B C 1
ATOM 2216 O O . GLU B 1 89 ? 13.203 -8.25 -10.383 1 89.88 89 GLU B O 1
ATOM 2221 N N . PRO B 1 90 ? 15.148 -7.121 -10.484 1 85.88 90 PRO B N 1
ATOM 2222 C CA . PRO B 1 90 ? 14.984 -6.688 -9.094 1 85.88 90 PRO B CA 1
ATOM 2223 C C . PRO B 1 90 ? 13.758 -5.809 -8.891 1 85.88 90 PRO B C 1
ATOM 2225 O O . PRO B 1 90 ? 13.352 -5.086 -9.805 1 85.88 90 PRO B O 1
ATOM 2228 N N . VAL B 1 91 ? 13.148 -6.016 -7.703 1 85.62 91 VAL B N 1
ATOM 2229 C CA . VAL B 1 91 ? 12.023 -5.16 -7.348 1 85.62 91 VAL B CA 1
ATOM 2230 C C . VAL B 1 91 ? 12.508 -3.729 -7.125 1 85.62 91 VAL B C 1
ATOM 2232 O O . VAL B 1 91 ? 13.523 -3.508 -6.461 1 85.62 91 VAL B O 1
ATOM 2235 N N . LYS B 1 92 ? 12.094 -2.785 -7.844 1 70.94 92 LYS B N 1
ATOM 2236 C CA . LYS B 1 92 ? 12.641 -1.434 -7.738 1 70.94 92 LYS B CA 1
ATOM 2237 C C . LYS B 1 92 ? 12.344 -0.827 -6.371 1 70.94 92 LYS B C 1
ATOM 2239 O O . LYS B 1 92 ? 13.25 -0.369 -5.68 1 70.94 92 LYS B O 1
ATOM 2244 N N . GLN B 1 93 ? 11.164 -0.261 -6.066 1 66.88 93 GLN B N 1
ATOM 2245 C CA . GLN B 1 93 ? 10.891 0.354 -4.773 1 66.88 93 GLN B CA 1
ATOM 2246 C C . GLN B 1 93 ? 9.609 -0.198 -4.16 1 66.88 93 GLN B C 1
ATOM 2248 O O . GLN B 1 93 ? 8.695 -0.605 -4.883 1 66.88 93 GLN B O 1
ATOM 2253 N N . PRO B 1 94 ? 9.852 -0.387 -2.715 1 65.06 94 PRO B N 1
ATOM 2254 C CA . PRO B 1 94 ? 8.57 -0.699 -2.074 1 65.06 94 PRO B CA 1
ATOM 2255 C C . PRO B 1 94 ? 7.457 0.258 -2.488 1 65.06 94 PRO B C 1
ATOM 2257 O O . PRO B 1 94 ? 7.715 1.435 -2.754 1 65.06 94 PRO B O 1
ATOM 2260 N N . ALA B 1 95 ? 6.391 -0.365 -2.807 1 61.34 95 ALA B N 1
ATOM 2261 C CA . ALA B 1 95 ? 5.254 0.41 -3.295 1 61.34 95 ALA B CA 1
ATOM 2262 C C . ALA B 1 95 ? 4.938 1.57 -2.357 1 61.34 95 ALA B C 1
ATOM 2264 O O . ALA B 1 95 ? 5.141 1.471 -1.145 1 61.34 95 ALA B O 1
ATOM 2265 N N . ALA B 1 96 ? 4.637 2.643 -3.023 1 62.66 96 ALA B N 1
ATOM 2266 C CA . ALA B 1 96 ? 4.18 3.795 -2.25 1 62.66 96 ALA B CA 1
ATOM 2267 C C . ALA B 1 96 ? 2.936 3.451 -1.438 1 62.66 96 ALA B C 1
ATOM 2269 O O . ALA B 1 96 ? 2.012 2.811 -1.945 1 62.66 96 ALA B O 1
ATOM 2270 N N . GLU B 1 97 ? 3.02 3.652 -0.231 1 69.12 97 GLU B N 1
ATOM 2271 C CA . GLU B 1 97 ? 1.904 3.379 0.67 1 69.12 97 GLU B CA 1
ATOM 2272 C C . GLU B 1 97 ? 0.878 4.508 0.637 1 69.12 97 GLU B C 1
ATOM 2274 O O . GLU B 1 97 ? 1.243 5.684 0.607 1 69.12 97 GLU B O 1
ATOM 2279 N N . LYS B 1 98 ? -0.311 4.113 0.368 1 83.94 98 LYS B N 1
ATOM 2280 C CA . LYS B 1 98 ? -1.428 5.031 0.579 1 83.94 98 LYS B CA 1
ATOM 2281 C C . LYS B 1 98 ? -2.252 4.625 1.796 1 83.94 98 LYS B C 1
ATOM 2283 O O . LYS B 1 98 ? -3.102 3.736 1.707 1 83.94 98 LYS B O 1
ATOM 2288 N N . ASN B 1 99 ? -1.962 5.234 2.838 1 91.12 99 ASN B N 1
ATOM 2289 C CA . ASN B 1 99 ? -2.629 4.949 4.102 1 91.12 99 ASN B CA 1
ATOM 2290 C C . ASN B 1 99 ? -3.498 6.117 4.555 1 91.12 99 ASN B C 1
ATOM 2292 O O . ASN B 1 99 ? -2.994 7.094 5.113 1 91.12 99 ASN B O 1
ATOM 2296 N N . GLU B 1 100 ? -4.758 5.984 4.375 1 91.69 100 GLU B N 1
ATOM 2297 C CA . GLU B 1 100 ? -5.699 7.062 4.66 1 91.69 100 GLU B CA 1
ATOM 2298 C C . GLU B 1 100 ? -5.73 7.387 6.148 1 91.69 100 GLU B C 1
ATOM 2300 O O . GLU B 1 100 ? -5.891 8.547 6.535 1 91.69 100 GLU B O 1
ATOM 2305 N N . LEU B 1 101 ? -5.602 6.414 6.953 1 93.94 101 LEU B N 1
ATOM 2306 C CA . LEU B 1 101 ? -5.602 6.645 8.391 1 93.94 101 LEU B CA 1
ATOM 2307 C C . LEU B 1 101 ? -4.457 7.57 8.797 1 93.94 101 LEU B C 1
ATOM 2309 O O . LEU B 1 101 ? -4.656 8.523 9.547 1 93.94 101 LEU B O 1
ATOM 2313 N N . LEU B 1 102 ? -3.299 7.293 8.297 1 93.94 102 LEU B N 1
ATOM 2314 C CA . LEU B 1 102 ? -2.137 8.109 8.633 1 93.94 102 LEU B CA 1
ATOM 2315 C C . LEU B 1 102 ? -2.295 9.523 8.102 1 93.94 102 LEU B C 1
ATOM 2317 O O . LEU B 1 102 ? -1.884 10.484 8.758 1 93.94 102 LEU B O 1
ATOM 2321 N N . LEU B 1 103 ? -2.865 9.609 6.961 1 92.88 103 LEU B N 1
ATOM 2322 C CA . LEU B 1 103 ? -3.119 10.922 6.383 1 92.88 103 LEU B CA 1
ATOM 2323 C C . LEU B 1 103 ? -4.066 11.727 7.262 1 92.88 103 LEU B C 1
ATOM 2325 O O . LEU B 1 103 ? -3.807 12.898 7.555 1 92.88 103 LEU B O 1
ATOM 2329 N N . LYS B 1 104 ? -5.117 11.172 7.691 1 93.69 104 LYS B N 1
ATOM 2330 C CA . LYS B 1 104 ? -6.082 11.836 8.562 1 93.69 104 LYS B CA 1
ATOM 2331 C C . LYS B 1 104 ? -5.445 12.219 9.898 1 93.69 104 LYS B C 1
ATOM 2333 O O . LYS B 1 104 ? -5.629 13.336 10.383 1 93.69 104 LYS B O 1
ATOM 2338 N N . LEU B 1 105 ? -4.738 11.312 10.438 1 93.44 105 LEU B N 1
ATOM 2339 C CA . LEU B 1 105 ? -4.059 11.586 11.703 1 93.44 105 LEU B CA 1
ATOM 2340 C C . LEU B 1 105 ? -3.119 12.773 11.57 1 93.44 105 LEU B C 1
ATOM 2342 O O . LEU B 1 105 ? -3.055 13.625 12.461 1 93.44 105 LEU B O 1
ATOM 2346 N N . PHE B 1 106 ? -2.469 12.875 10.5 1 92.5 106 PHE B N 1
ATOM 2347 C CA . PHE B 1 106 ? -1.504 13.93 10.203 1 92.5 106 PHE B CA 1
ATOM 2348 C C . PHE B 1 106 ? -2.174 15.297 10.234 1 92.5 106 PHE B C 1
ATOM 2350 O O . PHE B 1 106 ? -1.564 16.281 10.656 1 92.5 106 PHE B O 1
ATOM 2357 N N . PHE B 1 107 ? -3.371 15.352 9.867 1 92.44 107 PHE B N 1
ATOM 2358 C CA . PHE B 1 107 ? -4.066 16.625 9.773 1 92.44 107 PHE B CA 1
ATOM 2359 C C . PHE B 1 107 ? -5.016 16.812 10.953 1 92.44 107 PHE B C 1
ATOM 2361 O O . PHE B 1 107 ? -5.828 17.75 10.961 1 92.44 107 PHE B O 1
ATOM 2368 N N . SER B 1 108 ? -4.953 15.961 11.953 1 92.25 108 SER B N 1
ATOM 2369 C CA . SER B 1 108 ? -5.98 15.938 12.992 1 92.25 108 SER B CA 1
ATOM 2370 C C . SER B 1 108 ? -5.57 16.781 14.188 1 92.25 108 SER B C 1
ATOM 2372 O O . SER B 1 108 ? -6.074 16.594 15.297 1 92.25 108 SER B O 1
ATOM 2374 N N . ASP B 1 109 ? -4.711 17.719 13.992 1 87.31 109 ASP B N 1
ATOM 2375 C CA . ASP B 1 109 ? -4.203 18.562 15.07 1 87.31 109 ASP B CA 1
ATOM 2376 C C . ASP B 1 109 ? -5.344 19.266 15.805 1 87.31 109 ASP B C 1
ATOM 2378 O O . ASP B 1 109 ? -5.309 19.406 17.031 1 87.31 109 ASP B O 1
ATOM 2382 N N . LYS B 1 110 ? -6.34 19.641 15.109 1 85.5 110 LYS B N 1
ATOM 2383 C CA . LYS B 1 110 ? -7.422 20.422 15.703 1 85.5 110 LYS B CA 1
ATOM 2384 C C . LYS B 1 110 ? -8.562 19.516 16.156 1 85.5 110 LYS B C 1
ATOM 2386 O O . LYS B 1 110 ? -9.539 19.984 16.75 1 85.5 110 LYS B O 1
ATOM 2391 N N . GLN B 1 111 ? -8.414 18.266 15.859 1 90 111 GLN B N 1
ATOM 2392 C CA . GLN B 1 111 ? -9.43 17.312 16.297 1 90 111 GLN B CA 1
ATOM 2393 C C . GLN B 1 111 ? -9.289 16.984 17.781 1 90 111 GLN B C 1
ATOM 2395 O O . GLN B 1 111 ? -8.188 17.031 18.328 1 90 111 GLN B O 1
ATOM 2400 N N . ASP B 1 112 ? -10.422 16.75 18.406 1 92.31 112 ASP B N 1
ATOM 2401 C CA . ASP B 1 112 ? -10.344 16.328 19.812 1 92.31 112 ASP B CA 1
ATOM 2402 C C . ASP B 1 112 ? -9.734 14.938 19.938 1 92.31 112 ASP B C 1
ATOM 2404 O O . ASP B 1 112 ? -9.906 14.094 19.047 1 92.31 112 ASP B O 1
ATOM 2408 N N . THR B 1 113 ? -9.102 14.727 21.047 1 93.38 113 THR B N 1
ATOM 2409 C CA . THR B 1 113 ? -8.375 13.484 21.297 1 93.38 113 THR B CA 1
ATOM 2410 C C . THR B 1 113 ? -9.32 12.289 21.234 1 93.38 113 THR B C 1
ATOM 2412 O O . THR B 1 113 ? -8.969 11.234 20.703 1 93.38 113 THR B O 1
ATOM 2415 N N . ALA B 1 114 ? -10.477 12.438 21.734 1 94.31 114 ALA B N 1
ATOM 2416 C CA . ALA B 1 114 ? -11.453 11.352 21.75 1 94.31 114 ALA B CA 1
ATOM 2417 C C . ALA B 1 114 ? -11.812 10.922 20.328 1 94.31 114 ALA B C 1
ATOM 2419 O O . ALA B 1 114 ? -11.977 9.727 20.062 1 94.31 114 ALA B O 1
ATOM 2420 N N . SER B 1 115 ? -12 11.836 19.5 1 93.88 115 SER B N 1
ATOM 2421 C CA . SER B 1 115 ? -12.312 11.539 18.109 1 93.88 115 SER B CA 1
ATOM 2422 C C . SER B 1 115 ? -11.164 10.797 17.438 1 93.88 115 SER B C 1
ATOM 2424 O O . SER B 1 115 ? -11.391 9.852 16.672 1 93.88 115 SER B O 1
ATOM 2426 N N . ASN B 1 116 ? -9.922 11.203 17.672 1 94.19 116 ASN B N 1
ATOM 2427 C CA . ASN B 1 116 ? -8.758 10.516 17.125 1 94.19 116 ASN B CA 1
ATOM 2428 C C . ASN B 1 116 ? -8.672 9.078 17.625 1 94.19 116 ASN B C 1
ATOM 2430 O O . ASN B 1 116 ? -8.398 8.164 16.844 1 94.19 116 ASN B O 1
ATOM 2434 N N . ILE B 1 117 ? -8.938 8.914 18.906 1 95.88 117 ILE B N 1
ATOM 2435 C CA . ILE B 1 117 ? -8.891 7.574 19.5 1 95.88 117 ILE B CA 1
ATOM 2436 C C . ILE B 1 117 ? -9.945 6.688 18.844 1 95.88 117 ILE B C 1
ATOM 2438 O O . ILE B 1 117 ? -9.664 5.547 18.469 1 95.88 117 ILE B O 1
ATOM 2442 N N . ARG B 1 118 ? -11.078 7.207 18.625 1 95.5 118 ARG B N 1
ATOM 2443 C CA . ARG B 1 118 ? -12.156 6.453 18 1 95.5 118 ARG B CA 1
ATOM 2444 C C . ARG B 1 118 ? -11.781 6.047 16.578 1 95.5 118 ARG B C 1
ATOM 2446 O O . ARG B 1 118 ? -12.047 4.918 16.156 1 95.5 118 ARG B O 1
ATOM 2453 N N . MET B 1 119 ? -11.234 6.957 15.875 1 94.5 119 MET B N 1
ATOM 2454 C CA . MET B 1 119 ? -10.797 6.676 14.508 1 94.5 119 MET B CA 1
ATOM 2455 C C . MET B 1 119 ? -9.781 5.539 14.484 1 94.5 119 MET B C 1
ATOM 2457 O O . MET B 1 119 ? -9.891 4.621 13.672 1 94.5 119 MET B O 1
ATOM 2461 N N . ILE B 1 120 ? -8.812 5.57 15.383 1 96.12 120 ILE B N 1
ATOM 2462 C CA . ILE B 1 120 ? -7.762 4.562 15.43 1 96.12 120 ILE B CA 1
ATOM 2463 C C . ILE B 1 120 ? -8.344 3.229 15.898 1 96.12 120 ILE B C 1
ATOM 2465 O O . ILE B 1 120 ? -7.949 2.168 15.406 1 96.12 120 ILE B O 1
ATOM 2469 N N . GLU B 1 121 ? -9.297 3.301 16.781 1 96.62 121 GLU B N 1
ATOM 2470 C CA . GLU B 1 121 ? -9.953 2.084 17.266 1 96.62 121 GLU B CA 1
ATOM 2471 C C . GLU B 1 121 ? -10.719 1.399 16.125 1 96.62 121 GLU B C 1
ATOM 2473 O O . GLU B 1 121 ? -10.695 0.173 16.016 1 96.62 121 GLU B O 1
ATOM 2478 N N . HIS B 1 122 ? -11.383 2.189 15.438 1 95.81 122 HIS B N 1
ATOM 2479 C CA . HIS B 1 122 ? -12.102 1.64 14.297 1 95.81 122 HIS B CA 1
ATOM 2480 C C . HIS B 1 122 ? -11.148 0.991 13.297 1 95.81 122 HIS B C 1
ATOM 2482 O O . HIS B 1 122 ? -11.406 -0.111 12.812 1 95.81 122 HIS B O 1
ATOM 2488 N N . TYR B 1 123 ? -10.094 1.642 13.047 1 95.31 123 TYR B N 1
ATOM 2489 C CA . TYR B 1 123 ? -9.07 1.101 12.156 1 95.31 123 TYR B CA 1
ATOM 2490 C C . TYR B 1 123 ? -8.508 -0.203 12.711 1 95.31 123 TYR B C 1
ATOM 2492 O O . TYR B 1 123 ? -8.32 -1.17 11.969 1 95.31 123 TYR B O 1
ATOM 2500 N N . LYS B 1 124 ? -8.219 -0.219 13.953 1 96.5 124 LYS B N 1
ATOM 2501 C CA . LYS B 1 124 ? -7.691 -1.408 14.609 1 96.5 124 LYS B CA 1
ATOM 2502 C C . LYS B 1 124 ? -8.648 -2.588 14.469 1 96.5 124 LYS B C 1
ATOM 2504 O O . LYS B 1 124 ? -8.219 -3.727 14.273 1 96.5 124 LYS B O 1
ATOM 2509 N N . LEU B 1 125 ? -9.906 -2.318 14.586 1 96.56 125 LEU B N 1
ATOM 2510 C CA . LEU B 1 125 ? -10.898 -3.369 14.422 1 96.56 125 LEU B CA 1
ATOM 2511 C C . LEU B 1 125 ? -10.82 -3.977 13.023 1 96.56 125 LEU B C 1
ATOM 2513 O O . LEU B 1 125 ? -10.898 -5.195 12.867 1 96.56 125 LEU B O 1
ATOM 2517 N N . GLN B 1 126 ? -10.672 -3.139 12.055 1 95.25 126 GLN B N 1
ATOM 2518 C CA . GLN B 1 126 ? -10.523 -3.615 10.688 1 95.25 126 GLN B CA 1
ATOM 2519 C C . GLN B 1 126 ? -9.25 -4.441 10.531 1 95.25 126 GLN B C 1
ATOM 2521 O O . GLN B 1 126 ? -9.242 -5.457 9.828 1 95.25 126 GLN B O 1
ATOM 2526 N N . LEU B 1 127 ? -8.18 -4.016 11.141 1 96.12 127 LEU B N 1
ATOM 2527 C CA . LEU B 1 127 ? -6.918 -4.754 11.094 1 96.12 127 LEU B CA 1
ATOM 2528 C C . LEU B 1 127 ? -7.066 -6.121 11.758 1 96.12 127 LEU B C 1
ATOM 2530 O O . LEU B 1 127 ? -6.512 -7.113 11.273 1 96.12 127 LEU B O 1
ATOM 2534 N N . ASN B 1 128 ? -7.789 -6.109 12.852 1 97.69 128 ASN B N 1
ATOM 2535 C CA . ASN B 1 128 ? -8.016 -7.379 13.531 1 97.69 128 ASN B CA 1
ATOM 2536 C C . ASN B 1 128 ? -8.789 -8.359 12.656 1 97.69 128 ASN B C 1
ATOM 2538 O O . ASN B 1 128 ? -8.469 -9.547 12.609 1 97.69 128 ASN B O 1
ATOM 2542 N N . MET B 1 129 ? -9.742 -7.887 12.008 1 96.25 129 MET B N 1
ATOM 2543 C CA . MET B 1 129 ? -10.516 -8.727 11.086 1 96.25 129 MET B CA 1
ATOM 2544 C C . MET B 1 129 ? -9.633 -9.234 9.953 1 96.25 129 MET B C 1
ATOM 2546 O O . MET B 1 129 ? -9.719 -10.406 9.578 1 96.25 129 MET B O 1
ATOM 2550 N N . LYS B 1 130 ? -8.836 -8.383 9.422 1 94.94 130 LYS B N 1
ATOM 2551 C CA . LYS B 1 130 ? -7.898 -8.766 8.367 1 94.94 130 LYS B CA 1
ATOM 2552 C C . LYS B 1 130 ? -6.93 -9.836 8.852 1 94.94 130 LYS B C 1
ATOM 2554 O O . LYS B 1 130 ? -6.676 -10.82 8.148 1 94.94 130 LYS B O 1
ATOM 2559 N N . TYR B 1 131 ? -6.398 -9.68 10 1 97.38 131 TYR B N 1
ATOM 2560 C CA . TYR B 1 131 ? -5.461 -10.633 10.57 1 97.38 131 TYR B CA 1
ATOM 2561 C C . TYR B 1 131 ? -6.113 -12 10.742 1 97.38 131 TYR B C 1
ATOM 2563 O O . TYR B 1 131 ? -5.504 -13.031 10.438 1 97.38 131 TYR B O 1
ATOM 2571 N N . GLU B 1 132 ? -7.312 -12.008 11.227 1 97.69 132 GLU B N 1
ATOM 2572 C CA . GLU B 1 132 ? -8.047 -13.258 11.406 1 97.69 132 GLU B CA 1
ATOM 2573 C C . GLU B 1 132 ? -8.297 -13.945 10.07 1 97.69 132 GLU B C 1
ATOM 2575 O O . GLU B 1 132 ? -8.227 -15.18 9.984 1 97.69 132 GLU B O 1
ATOM 2580 N N . LEU B 1 133 ? -8.648 -13.164 9.172 1 95.62 133 LEU B N 1
ATOM 2581 C CA . LEU B 1 133 ? -8.82 -13.719 7.828 1 95.62 133 LEU B CA 1
ATOM 2582 C C . LEU B 1 133 ? -7.535 -14.383 7.352 1 95.62 133 LEU B C 1
ATOM 2584 O O . LEU B 1 133 ? -7.562 -15.508 6.84 1 95.62 133 LEU B O 1
ATOM 2588 N N . TYR B 1 134 ? -6.375 -13.727 7.512 1 96.69 134 TYR B N 1
ATOM 2589 C CA . TYR B 1 134 ? -5.086 -14.281 7.105 1 96.69 134 TYR B CA 1
ATOM 2590 C C . TYR B 1 134 ? -4.785 -15.57 7.848 1 96.69 134 TYR B C 1
ATOM 2592 O O . TYR B 1 134 ? -4.25 -16.516 7.266 1 96.69 134 TYR B O 1
ATOM 2600 N N . GLU B 1 135 ? -5.141 -15.586 9.086 1 97.75 135 GLU B N 1
ATOM 2601 C CA . GLU B 1 135 ? -4.945 -16.812 9.852 1 97.75 135 GLU B CA 1
ATOM 2602 C C . GLU B 1 135 ? -5.758 -17.969 9.273 1 97.75 135 GLU B C 1
ATOM 2604 O O . GLU B 1 135 ? -5.262 -19.078 9.156 1 97.75 135 GLU B O 1
ATOM 2609 N N . THR B 1 136 ? -6.953 -17.672 8.938 1 97 136 THR B N 1
ATOM 2610 C CA . THR B 1 136 ? -7.832 -18.688 8.367 1 97 136 THR B CA 1
ATOM 2611 C C . THR B 1 136 ? -7.281 -19.188 7.031 1 97 136 THR B C 1
ATOM 2613 O O . THR B 1 136 ? -7.254 -20.391 6.785 1 97 136 THR B O 1
ATOM 2616 N N . ILE B 1 137 ? -6.852 -18.297 6.195 1 95.12 137 ILE B N 1
ATOM 2617 C CA . ILE B 1 137 ? -6.273 -18.656 4.906 1 95.12 137 ILE B CA 1
ATOM 2618 C C . ILE B 1 137 ? -5.023 -19.516 5.121 1 95.12 137 ILE B C 1
ATOM 2620 O O . ILE B 1 137 ? -4.844 -20.531 4.465 1 95.12 137 ILE B O 1
ATOM 2624 N N . GLU B 1 138 ? -4.191 -19.125 6.027 1 96.75 138 GLU B N 1
ATOM 2625 C CA . GLU B 1 138 ? -2.967 -19.859 6.336 1 96.75 138 GLU B CA 1
ATOM 2626 C C . GLU B 1 138 ? -3.275 -21.297 6.73 1 96.75 138 GLU B C 1
ATOM 2628 O O . GLU B 1 138 ? -2.631 -22.234 6.246 1 96.75 138 GLU B O 1
ATOM 2633 N N . GLN B 1 139 ? -4.273 -21.484 7.539 1 97.06 139 GLN B N 1
ATOM 2634 C CA . GLN B 1 139 ? -4.641 -22.812 8.008 1 97.06 139 GLN B CA 1
ATOM 2635 C C . GLN B 1 139 ? -5.125 -23.688 6.855 1 97.06 139 GLN B C 1
ATOM 2637 O O . GLN B 1 139 ? -4.836 -24.891 6.812 1 97.06 139 GLN B O 1
ATOM 2642 N N . SER B 1 140 ? -5.852 -23.078 6.02 1 95.38 140 SER B N 1
ATOM 2643 C CA . SER B 1 140 ? -6.328 -23.812 4.852 1 95.38 140 SER B CA 1
ATOM 2644 C C . SER B 1 140 ? -5.176 -24.203 3.938 1 95.38 140 SER B C 1
ATOM 2646 O O . SER B 1 140 ? -5.156 -25.312 3.396 1 95.38 140 SER B O 1
ATOM 2648 N N . LEU B 1 141 ? -4.223 -23.375 3.727 1 93.94 141 LEU B N 1
ATOM 2649 C CA . LEU B 1 141 ? -3.076 -23.625 2.861 1 93.94 141 LEU B CA 1
ATOM 2650 C C . LEU B 1 141 ? -2.182 -24.719 3.451 1 93.94 141 LEU B C 1
ATOM 2652 O O . LEU B 1 141 ? -1.605 -25.516 2.715 1 93.94 141 LEU B O 1
ATOM 2656 N N . LEU B 1 142 ? -2.088 -24.734 4.766 1 94.56 142 LEU B N 1
ATOM 2657 C CA . LEU B 1 142 ? -1.218 -25.688 5.449 1 94.56 142 LEU B CA 1
ATOM 2658 C C . LEU B 1 142 ? -1.714 -27.125 5.25 1 94.56 142 LEU B C 1
ATOM 2660 O O . LEU B 1 142 ? -0.949 -28.078 5.402 1 94.56 142 LEU B O 1
ATOM 2664 N N . LYS B 1 143 ? -2.98 -27.312 4.789 1 95.19 143 LYS B N 1
ATOM 2665 C CA . LYS B 1 143 ? -3.568 -28.625 4.57 1 95.19 143 LYS B CA 1
ATOM 2666 C C . LYS B 1 143 ? -3.334 -29.109 3.143 1 95.19 143 LYS B C 1
ATOM 2668 O O . LYS B 1 143 ? -3.727 -30.219 2.783 1 95.19 143 LYS B O 1
ATOM 2673 N N . ARG B 1 144 ? -2.713 -28.359 2.42 1 92.69 144 ARG B N 1
ATOM 2674 C CA . ARG B 1 144 ? -2.463 -28.672 1.016 1 92.69 144 ARG B CA 1
ATOM 2675 C C . ARG B 1 144 ? -0.966 -28.75 0.733 1 92.69 144 ARG B C 1
ATOM 2677 O O . ARG B 1 144 ? -0.156 -28.188 1.472 1 92.69 144 ARG B O 1
ATOM 2684 N N . ASP B 1 145 ? -0.694 -29.5 -0.287 1 89.12 145 ASP B N 1
ATOM 2685 C CA . ASP B 1 145 ? 0.708 -29.625 -0.672 1 89.12 145 ASP B CA 1
ATOM 2686 C C . ASP B 1 145 ? 1.087 -28.594 -1.724 1 89.12 145 ASP B C 1
ATOM 2688 O O . ASP B 1 145 ? 0.242 -28.156 -2.512 1 89.12 145 ASP B O 1
ATOM 2692 N N . GLY B 1 146 ? 2.344 -28.172 -1.627 1 87.62 146 GLY B N 1
ATOM 2693 C CA . GLY B 1 146 ? 2.873 -27.312 -2.676 1 87.62 146 GLY B CA 1
ATOM 2694 C C . GLY B 1 146 ? 2.428 -25.875 -2.547 1 87.62 146 GLY B C 1
ATOM 2695 O O . GLY B 1 146 ? 2.273 -25.172 -3.551 1 87.62 146 GLY B O 1
ATOM 2696 N N . MET B 1 147 ? 2.125 -25.438 -1.27 1 89.5 147 MET B N 1
ATOM 2697 C CA . MET B 1 147 ? 1.595 -24.094 -1.074 1 89.5 147 MET B CA 1
ATOM 2698 C C . MET B 1 147 ? 2.623 -23.203 -0.392 1 89.5 147 MET B C 1
ATOM 2700 O O . MET B 1 147 ? 2.266 -22.188 0.211 1 89.5 147 MET B O 1
ATOM 2704 N N . GLU B 1 148 ? 3.857 -23.531 -0.451 1 90.12 148 GLU B N 1
ATOM 2705 C CA . GLU B 1 148 ? 4.902 -22.859 0.317 1 90.12 148 GLU B CA 1
ATOM 2706 C C . GLU B 1 148 ? 4.996 -21.391 -0.048 1 90.12 148 GLU B C 1
ATOM 2708 O O . GLU B 1 148 ? 5.094 -20.531 0.833 1 90.12 148 GLU B O 1
ATOM 2713 N N . LEU B 1 149 ? 5.023 -21.125 -1.292 1 87.19 149 LEU B N 1
ATOM 2714 C CA . LEU B 1 149 ? 5.176 -19.75 -1.726 1 87.19 149 LEU B CA 1
ATOM 2715 C C . LEU B 1 149 ? 3.971 -18.906 -1.311 1 87.19 149 LEU B C 1
ATOM 2717 O O . LEU B 1 149 ? 4.117 -17.75 -0.913 1 87.19 149 LEU B O 1
ATOM 2721 N N . ARG B 1 150 ? 2.814 -19.484 -1.36 1 90.81 150 ARG B N 1
ATOM 2722 C CA . ARG B 1 150 ? 1.606 -18.812 -0.894 1 90.81 150 ARG B CA 1
ATOM 2723 C C . ARG B 1 150 ? 1.663 -18.562 0.61 1 90.81 150 ARG B C 1
ATOM 2725 O O . ARG B 1 150 ? 1.203 -17.531 1.093 1 90.81 150 ARG B O 1
ATOM 2732 N N . LEU B 1 151 ? 2.201 -19.5 1.269 1 95.19 151 LEU B N 1
ATOM 2733 C CA . LEU B 1 151 ? 2.346 -19.359 2.715 1 95.19 151 LEU B CA 1
ATOM 2734 C C . LEU B 1 151 ? 3.281 -18.219 3.061 1 95.19 151 LEU B C 1
ATOM 2736 O O . LEU B 1 151 ? 3.078 -17.516 4.062 1 95.19 151 LEU B O 1
ATOM 2740 N N . PHE B 1 152 ? 4.273 -17.969 2.217 1 95.94 152 PHE B N 1
ATOM 2741 C CA . PHE B 1 152 ? 5.164 -16.844 2.439 1 95.94 152 PHE B CA 1
ATOM 2742 C C . PHE B 1 152 ? 4.41 -15.523 2.297 1 95.94 152 PHE B C 1
ATOM 2744 O O . PHE B 1 152 ? 4.613 -14.602 3.086 1 95.94 152 PHE B O 1
ATOM 2751 N N . THR B 1 153 ? 3.553 -15.461 1.354 1 95.25 153 THR B N 1
ATOM 2752 C CA . THR B 1 153 ? 2.811 -14.227 1.121 1 95.25 153 THR B CA 1
ATOM 2753 C C . THR B 1 153 ? 1.849 -13.945 2.271 1 95.25 153 THR B C 1
ATOM 2755 O O . THR B 1 153 ? 1.744 -12.812 2.74 1 95.25 153 THR B O 1
ATOM 2758 N N . ILE B 1 154 ? 1.205 -14.984 2.76 1 95.88 154 ILE B N 1
ATOM 2759 C CA . ILE B 1 154 ? 0.26 -14.828 3.861 1 95.88 154 ILE B CA 1
ATOM 2760 C C . ILE B 1 154 ? 1.007 -14.438 5.133 1 95.88 154 ILE B C 1
ATOM 2762 O O . ILE B 1 154 ? 0.519 -13.617 5.918 1 95.88 154 ILE B O 1
ATOM 2766 N N . ASP B 1 155 ? 2.148 -14.992 5.312 1 97.5 155 ASP B N 1
ATOM 2767 C CA . ASP B 1 155 ? 2.959 -14.664 6.48 1 97.5 155 ASP B CA 1
ATOM 2768 C C . ASP B 1 155 ? 3.346 -13.188 6.477 1 97.5 155 ASP B C 1
ATOM 2770 O O . ASP B 1 155 ? 3.328 -12.531 7.523 1 97.5 155 ASP B O 1
ATOM 2774 N N . TYR B 1 156 ? 3.721 -12.68 5.32 1 96.88 156 TYR B N 1
ATOM 2775 C CA . TYR B 1 156 ? 4 -11.258 5.199 1 96.88 156 TYR B CA 1
ATOM 2776 C C . TYR B 1 156 ? 2.824 -10.43 5.703 1 96.88 156 TYR B C 1
ATOM 2778 O O . TYR B 1 156 ? 2.994 -9.547 6.551 1 96.88 156 TYR B O 1
ATOM 2786 N N . GLY B 1 157 ? 1.664 -10.742 5.156 1 96 157 GLY B N 1
ATOM 2787 C CA . GLY B 1 157 ? 0.464 -10.016 5.543 1 96 157 GLY B CA 1
ATOM 2788 C C . GLY B 1 157 ? 0.19 -10.07 7.035 1 96 157 GLY B C 1
ATOM 2789 O O . GLY B 1 157 ? -0.164 -9.055 7.641 1 96 157 GLY B O 1
ATOM 2790 N N . LYS B 1 158 ? 0.349 -11.211 7.594 1 97.81 158 LYS B N 1
ATOM 2791 C CA . LYS B 1 158 ? 0.09 -11.383 9.023 1 97.81 158 LYS B CA 1
ATOM 2792 C C . LYS B 1 158 ? 1.054 -10.547 9.859 1 97.81 158 LYS B C 1
ATOM 2794 O O . LYS B 1 158 ? 0.637 -9.859 10.797 1 97.81 158 LYS B O 1
ATOM 2799 N N . ARG B 1 159 ? 2.309 -10.594 9.539 1 98.19 159 ARG B N 1
ATOM 2800 C CA . ARG B 1 159 ? 3.314 -9.875 10.32 1 98.19 159 ARG B CA 1
ATOM 2801 C C . ARG B 1 159 ? 3.105 -8.367 10.234 1 98.19 159 ARG B C 1
ATOM 2803 O O . ARG B 1 159 ? 3.127 -7.672 11.25 1 98.19 159 ARG B O 1
ATOM 2810 N N . VAL B 1 160 ? 2.912 -7.902 9.086 1 96.75 160 VAL B N 1
ATOM 2811 C CA . VAL B 1 160 ? 2.734 -6.469 8.875 1 96.75 160 VAL B CA 1
ATOM 2812 C C . VAL B 1 160 ? 1.438 -6.008 9.539 1 96.75 160 VAL B C 1
ATOM 2814 O O . VAL B 1 160 ? 1.405 -4.957 10.188 1 96.75 160 VAL B O 1
ATOM 2817 N N . THR B 1 161 ? 0.365 -6.762 9.367 1 96.94 161 THR B N 1
ATOM 2818 C CA . THR B 1 161 ? -0.905 -6.426 10 1 96.94 161 THR B CA 1
ATOM 2819 C C . THR B 1 161 ? -0.763 -6.418 11.516 1 96.94 161 THR B C 1
ATOM 2821 O O . THR B 1 161 ? -1.275 -5.52 12.188 1 96.94 161 THR B O 1
ATOM 2824 N N . ALA B 1 162 ? -0.098 -7.395 12.055 1 98.56 162 ALA B N 1
ATOM 2825 C CA . ALA B 1 162 ? 0.132 -7.453 13.492 1 98.56 162 ALA B CA 1
ATOM 2826 C C . ALA B 1 162 ? 0.905 -6.23 13.977 1 98.56 162 ALA B C 1
ATOM 2828 O O . ALA B 1 162 ? 0.612 -5.684 15.039 1 98.56 162 ALA B O 1
ATOM 2829 N N . ALA B 1 163 ? 1.896 -5.836 13.227 1 98.25 163 ALA B N 1
ATOM 2830 C CA . ALA B 1 163 ? 2.668 -4.645 13.57 1 98.25 163 ALA B CA 1
ATOM 2831 C C . ALA B 1 163 ? 1.782 -3.402 13.578 1 98.25 163 ALA B C 1
ATOM 2833 O O . ALA B 1 163 ? 1.924 -2.541 14.453 1 98.25 163 ALA B O 1
ATOM 2834 N N . ALA B 1 164 ? 0.909 -3.281 12.656 1 97.12 164 ALA B N 1
ATOM 2835 C CA . ALA B 1 164 ? -0.02 -2.156 12.586 1 97.12 164 ALA B CA 1
ATOM 2836 C C . ALA B 1 164 ? -0.973 -2.16 13.781 1 97.12 164 ALA B C 1
ATOM 2838 O O . ALA B 1 164 ? -1.31 -1.104 14.32 1 97.12 164 ALA B O 1
ATOM 2839 N N . ILE B 1 165 ? -1.424 -3.332 14.164 1 98.31 165 ILE B N 1
ATOM 2840 C CA . ILE B 1 165 ? -2.289 -3.461 15.328 1 98.31 165 ILE B CA 1
ATOM 2841 C C . ILE B 1 165 ? -1.549 -2.982 16.578 1 98.31 165 ILE B C 1
ATOM 2843 O O . ILE B 1 165 ? -2.1 -2.229 17.391 1 98.31 165 ILE B O 1
ATOM 2847 N N . GLU B 1 166 ? -0.36 -3.406 16.703 1 98.69 166 GLU B N 1
ATOM 2848 C CA . GLU B 1 166 ? 0.457 -2.959 17.828 1 98.69 166 GLU B CA 1
ATOM 2849 C C . GLU B 1 166 ? 0.619 -1.441 17.828 1 98.69 166 GLU B C 1
ATOM 2851 O O . GLU B 1 166 ? 0.604 -0.808 18.891 1 98.69 166 GLU B O 1
ATOM 2856 N N . TRP B 1 167 ? 0.874 -0.918 16.719 1 98.31 167 TRP B N 1
ATOM 2857 C CA . TRP B 1 167 ? 0.97 0.529 16.562 1 98.31 167 TRP B CA 1
ATOM 2858 C C . TRP B 1 167 ? -0.291 1.217 17.078 1 98.31 167 TRP B C 1
ATOM 2860 O O . TRP B 1 167 ? -0.213 2.18 17.844 1 98.31 167 TRP B O 1
ATOM 2870 N N . ALA B 1 168 ? -1.425 0.729 16.609 1 98 168 ALA B N 1
ATOM 2871 C CA . ALA B 1 168 ? -2.695 1.319 17.016 1 98 168 ALA B CA 1
ATOM 2872 C C . ALA B 1 168 ? -2.83 1.316 18.547 1 98 168 ALA B C 1
ATOM 2874 O O . ALA B 1 168 ? -3.207 2.328 19.141 1 98 168 ALA B O 1
ATOM 2875 N N . ASP B 1 169 ? -2.471 0.218 19.141 1 98.44 169 ASP B N 1
ATOM 2876 C CA . ASP B 1 169 ? -2.527 0.102 20.594 1 98.44 169 ASP B CA 1
ATOM 2877 C C . ASP B 1 169 ? -1.603 1.117 21.266 1 98.44 169 ASP B C 1
ATOM 2879 O O . ASP B 1 169 ? -1.984 1.762 22.234 1 98.44 169 ASP B O 1
ATOM 2883 N N . ALA B 1 170 ? -0.432 1.244 20.75 1 98 170 ALA B N 1
ATOM 2884 C CA . ALA B 1 170 ? 0.559 2.152 21.328 1 98 170 ALA B CA 1
ATOM 2885 C C . ALA B 1 170 ? 0.093 3.602 21.234 1 98 170 ALA B C 1
ATOM 2887 O O . ALA B 1 170 ? 0.218 4.367 22.188 1 98 170 ALA B O 1
ATOM 2888 N N . VAL B 1 171 ? -0.414 3.986 20.125 1 97.38 171 VAL B N 1
ATOM 2889 C CA . VAL B 1 171 ? -0.838 5.367 19.906 1 97.38 171 VAL B CA 1
ATOM 2890 C C . VAL B 1 171 ? -2.045 5.684 20.797 1 97.38 171 VAL B C 1
ATOM 2892 O O . VAL B 1 171 ? -2.102 6.742 21.422 1 97.38 171 VAL B O 1
ATOM 2895 N N . ILE B 1 172 ? -3 4.75 20.797 1 97.19 172 ILE B N 1
ATOM 2896 C CA . ILE B 1 172 ? -4.172 4.945 21.641 1 97.19 172 ILE B CA 1
ATOM 2897 C C . ILE B 1 172 ? -3.732 5.152 23.094 1 97.19 172 ILE B C 1
ATOM 2899 O O . ILE B 1 172 ? -4.223 6.059 23.781 1 97.19 172 ILE B O 1
ATOM 2903 N N . SER B 1 173 ? -2.85 4.336 23.547 1 97 173 SER B N 1
ATOM 2904 C CA . SER B 1 173 ? -2.338 4.445 24.922 1 97 173 SER B CA 1
ATOM 2905 C C . SER B 1 173 ? -1.7 5.809 25.156 1 97 173 SER B C 1
ATOM 2907 O O . SER B 1 173 ? -1.932 6.434 26.203 1 97 173 SER B O 1
ATOM 2909 N N . LYS B 1 174 ? -0.905 6.32 24.234 1 95.19 174 LYS B N 1
ATOM 2910 C CA . LYS B 1 174 ? -0.244 7.617 24.359 1 95.19 174 LYS B CA 1
ATOM 2911 C C . LYS B 1 174 ? -1.261 8.75 24.375 1 95.19 174 LYS B C 1
ATOM 2913 O O . LYS B 1 174 ? -1.134 9.695 25.156 1 95.19 174 LYS B O 1
ATOM 2918 N N . LEU B 1 175 ? -2.229 8.648 23.516 1 94.25 175 LEU B N 1
ATOM 2919 C CA . LEU B 1 175 ? -3.258 9.68 23.438 1 94.25 175 LEU B CA 1
ATOM 2920 C C . LEU B 1 175 ? -4.086 9.727 24.719 1 94.25 175 LEU B C 1
ATOM 2922 O O . LEU B 1 175 ? -4.461 10.797 25.188 1 94.25 175 LEU B O 1
ATOM 2926 N N . GLN B 1 176 ? -4.367 8.578 25.234 1 92.81 176 GLN B N 1
ATOM 2927 C CA . GLN B 1 176 ? -5.129 8.5 26.469 1 92.81 176 GLN B CA 1
ATOM 2928 C C . GLN B 1 176 ? -4.336 9.086 27.641 1 92.81 176 GLN B C 1
ATOM 2930 O O . GLN B 1 176 ? -4.902 9.742 28.516 1 92.81 176 GLN B O 1
ATOM 2935 N N . LYS B 1 177 ? -3.035 8.867 27.688 1 87.88 177 LYS B N 1
ATOM 2936 C CA . LYS B 1 177 ? -2.18 9.383 28.75 1 87.88 177 LYS B CA 1
ATOM 2937 C C . LYS B 1 177 ? -2.012 10.898 28.625 1 87.88 177 LYS B C 1
ATOM 2939 O O . LYS B 1 177 ? -1.933 11.594 29.641 1 87.88 177 LYS B O 1
ATOM 2944 N N . GLY B 1 178 ? -1.747 11.359 27.344 1 77.31 178 GLY B N 1
ATOM 2945 C CA . GLY B 1 178 ? -1.66 12.797 27.141 1 77.31 178 GLY B CA 1
ATOM 2946 C C . GLY B 1 178 ? -2.92 13.539 27.547 1 77.31 178 GLY B C 1
ATOM 2947 O O . GLY B 1 178 ? -2.852 14.672 28.031 1 77.31 178 GLY B O 1
ATOM 2948 N N . ASP B 1 179 ? -4.035 12.977 27.328 1 68.12 179 ASP B N 1
ATOM 2949 C CA . ASP B 1 179 ? -5.297 13.578 27.75 1 68.12 179 ASP B CA 1
ATOM 2950 C C . ASP B 1 179 ? -5.426 13.586 29.281 1 68.12 179 ASP B C 1
ATOM 2952 O O . ASP B 1 179 ? -6.109 14.438 29.844 1 68.12 179 ASP B O 1
ATOM 2956 N N . GLU B 1 180 ? -4.828 12.586 29.875 1 58.75 180 GLU B N 1
ATOM 2957 C CA . GLU B 1 180 ? -4.875 12.531 31.328 1 58.75 180 GLU B CA 1
ATOM 2958 C C . GLU B 1 180 ? -3.941 13.562 31.953 1 58.75 180 GLU B C 1
ATOM 2960 O O . GLU B 1 180 ? -4.121 13.953 33.125 1 58.75 180 GLU B O 1
ATOM 2965 N N . LEU B 1 181 ? -3.016 14.078 31.188 1 47.38 181 LEU B N 1
ATOM 2966 C CA . LEU B 1 181 ? -2.174 15.117 31.75 1 47.38 181 LEU B CA 1
ATOM 2967 C C . LEU B 1 181 ? -2.76 16.5 31.484 1 47.38 181 LEU B C 1
ATOM 2969 O O . LEU B 1 181 ? -3.424 16.703 30.453 1 47.38 181 LEU B O 1
#

Nearest PDB structures (foldseek):
  5x11-assembly4_H  TM=9.252E-01  e=7.708E-12  Bacillus spizizenii str. W23
  5x11-assembly3_C  TM=9.158E-01  e=8.173E-12  Bacillus spizizenii str. W23
  5x11-assembly2_E  TM=9.269E-01  e=9.189E-12  Bacillus spizizenii str. W23
  5x11-assembly1_B  TM=9.218E-01  e=2.968E-11  Bacillus spizizenii str. W23
  5x11-assembly3_D  TM=9.200E-01  e=5.030E-11  Bacillus spizizenii str. W23

Sequence (362 aa):
MSKKSDTYYALLGLITIGCHTGYEIKQMMDRSLQHFWTISYSQIYPNLKRLTEEGLLTVTTTVQEDRPDKKEYHLTQKGEDALQDWLNEPVKQPAAEKNELLLKLFFSDKQDTASNIRMIEHYKLQLNMKYELYETIEQSLLKRDGMELRLFTIDYGKRVTAAAIEWADAVISKLQKGDELMSKKSDTYYALLGLITIGCHTGYEIKQMMDRSLQHFWTISYSQIYPNLKRLTEEGLLTVTTTVQEDRPDKKEYHLTQKGEDALQDWLNEPVKQPAAEKNELLLKLFFSDKQDTASNIRMIEHYKLQLNMKYELYETIEQSLLKRDGMELRLFTIDYGKRVTAAAIEWADAVISKLQKGDEL

Solvent-accessible surface area (backbone atoms only — not comparable to full-atom values): 20002 Å² total; per-residue (Å²): 125,78,81,72,53,70,64,55,50,51,52,55,44,42,36,74,76,67,31,35,30,72,65,48,42,50,51,48,35,71,73,54,42,43,75,36,35,81,76,56,73,85,50,51,58,61,47,52,51,48,38,35,73,72,50,27,27,46,75,50,77,44,85,41,92,90,42,76,65,44,56,38,47,43,74,30,73,60,28,49,49,51,47,52,53,54,65,69,47,76,82,86,66,81,52,78,39,57,38,65,62,52,55,43,49,58,61,38,78,86,49,56,67,67,58,54,43,49,52,44,50,54,50,36,51,54,41,50,53,51,40,51,50,39,52,52,52,47,57,56,44,71,77,45,82,92,38,62,51,56,47,52,47,44,47,45,53,38,41,30,39,50,29,49,42,51,41,40,53,52,51,44,52,50,53,56,51,60,70,70,103,124,79,83,71,54,70,65,55,49,51,52,54,44,43,36,75,75,66,30,35,29,72,65,48,41,50,50,46,34,72,74,55,41,44,74,35,33,81,76,56,72,85,51,50,58,62,47,52,52,48,38,36,74,72,49,26,27,46,75,48,76,44,85,41,92,92,41,77,64,44,58,38,46,43,74,30,73,59,27,49,51,51,47,53,52,55,65,67,47,75,81,82,68,84,53,78,38,57,38,66,62,52,53,43,49,58,61,38,80,85,52,58,68,67,60,53,43,49,49,44,50,54,49,38,52,53,42,52,52,51,39,51,51,40,52,52,53,47,58,58,44,70,75,46,83,91,39,63,52,56,48,52,47,44,49,45,53,39,42,30,40,51,30,49,41,51,41,42,52,53,51,44,52,49,53,55,51,56,67,72,97

pLDDT: mean 90.84, std 10.2, range [36.31, 98.69]

InterPro domains:
  IPR005149 Transcription regulator PadR, N-terminal [PF03551] (11-84)
  IPR018309 Transcription regulator PadR, C-terminal [PF10400] (98-175)
  IPR036388 Winged helix-like DNA-binding domain superfamily [G3DSA:1.10.10.10] (2-94)
  IPR036390 Winged helix DNA-binding domain superfamily [SSF46785] (7-177)

Radius of gyration: 23.38 Å; Cα contacts (8 Å, |Δi|>4): 400; chains: 2; bounding box: 46×72×62 Å

Foldseek 3Di:
DPPDDPVLLLLLVQVVVPQFFLVSSVVCCVPAVVLPDDDDSVRNVVSQVVCVVVPQKDWDWADDDPDHITITIHGDPNVVVVNVVVVPDDDDDDDDDDDVLVVCVVVCPVPDLVVNLVSLVVVLVVLVVQLVVLVVVLVVLVPDPPCVVSNVVSVVSNVVSVVSNVVSVVVSVVSVVVVVD/DPPDDPVLLLLLVQVVVPQFFLVSSVVCQVPAVVLPDDDDSVRNVVSLVVCVVVPQKDWDWDDDDPDPITITIHGDPNVVVVNVVVVPDDDDDDDDDDDVLVVCVVVCPVPDLVVNLVSLVVVLVVLVVQLVVLVVVLVVLVPDPPCVVSNVVSVVSNVVSVVSNVVSVVVSVVSVVVVVD